Protein AF-A0A350UDE1-F1 (afdb_monomer_lite)

Radius of gyration: 20.58 Å; chains: 1; bounding box: 46×35×61 Å

Foldseek 3Di:
DDPLLVVLLVLLLVVLVVLLVCLLPVLLVVLLVLLCVQQPPDPVSNVLSCVLSVVLSVLLSVLSVVLSVLLVVLLVVCQVVVDDDPVNVVSVVVNVVVLVVSLVVSLVVSVVVCVVSPCVVPLPPRGPDNPVNVCSVCSSSVSSSVSSVVSNVCSCQLRHHPSDDRDDPVSVVSVVVSVVVVVVD

Sequence (185 aa):
MDANVRRRVSARVIATMILAAALALIPPILYYDMIYAEFFLEDAAKSVANQFLGAMRWIHAGGILAVWLLNLIFFTVNQRKGDSGSKLKSRTLLQNVLNILFIILCVASMIGFRFVLSAETWIGTMIPRADTSRVIVWAPYYIVALCGWFLWRFCRNAAPATNSPVTWPIARWIDKNMTRAERKR

pLDDT: mean 75.62, std 15.29, range [40.41, 95.81]

Structure (mmCIF, N/CA/C/O backbone):
data_AF-A0A350UDE1-F1
#
_entry.id   AF-A0A350UDE1-F1
#
loop_
_atom_site.group_PDB
_atom_site.id
_atom_site.type_symbol
_atom_site.label_atom_id
_atom_site.label_alt_id
_atom_site.label_comp_id
_atom_site.label_asym_id
_atom_site.label_entity_id
_atom_site.label_seq_id
_atom_site.pdbx_PDB_ins_code
_atom_site.Cartn_x
_atom_site.Cartn_y
_atom_site.Cartn_z
_atom_site.occupancy
_atom_site.B_iso_or_equiv
_atom_site.auth_seq_id
_atom_site.auth_comp_id
_atom_site.auth_asym_id
_atom_site.auth_atom_id
_atom_site.pdbx_PDB_model_num
ATOM 1 N N . MET A 1 1 ? -7.451 -7.210 28.948 1.00 56.91 1 MET A N 1
ATOM 2 C CA . MET A 1 1 ? -7.936 -7.229 27.549 1.00 56.91 1 MET A CA 1
ATOM 3 C C . MET A 1 1 ? -8.450 -8.626 27.277 1.00 56.91 1 MET A C 1
ATOM 5 O O . MET A 1 1 ? -7.704 -9.567 27.514 1.00 56.91 1 MET A O 1
ATOM 9 N N . ASP A 1 2 ? -9.708 -8.745 26.871 1.00 74.81 2 ASP A N 1
ATOM 10 C CA . ASP A 1 2 ? -10.401 -10.027 26.742 1.00 74.81 2 ASP A CA 1
ATOM 11 C C . ASP A 1 2 ? -9.722 -10.950 25.709 1.00 74.81 2 ASP A C 1
ATOM 13 O O . ASP A 1 2 ? -9.195 -10.474 24.693 1.00 74.81 2 ASP A O 1
ATOM 17 N N . ALA A 1 3 ? -9.707 -12.263 25.947 1.00 73.44 3 ALA A N 1
ATOM 18 C CA . ALA A 1 3 ? -8.989 -13.223 25.098 1.00 73.44 3 ALA A CA 1
ATOM 19 C C . ALA A 1 3 ? -9.501 -13.197 23.642 1.00 73.44 3 ALA A C 1
ATOM 21 O O . ALA A 1 3 ? -8.722 -13.287 22.687 1.00 73.44 3 ALA A O 1
ATOM 22 N N . ASN A 1 4 ? -10.803 -12.960 23.464 1.00 70.19 4 ASN A N 1
ATOM 23 C CA . ASN A 1 4 ? -11.444 -12.836 22.155 1.00 70.19 4 ASN A CA 1
ATOM 24 C C . ASN A 1 4 ? -11.071 -11.540 21.427 1.00 70.19 4 ASN A C 1
ATOM 26 O O . ASN A 1 4 ? -10.860 -11.547 20.211 1.00 70.19 4 ASN A O 1
ATOM 30 N N . VAL A 1 5 ? -10.909 -10.436 22.161 1.00 71.88 5 VAL A N 1
ATOM 31 C CA . VAL A 1 5 ? -10.438 -9.159 21.603 1.00 71.88 5 VAL A CA 1
ATOM 32 C C . VAL A 1 5 ? -9.024 -9.326 21.053 1.00 71.88 5 VAL A C 1
ATOM 34 O O . VAL A 1 5 ? -8.752 -8.919 19.923 1.00 71.88 5 VAL A O 1
ATOM 37 N N . ARG A 1 6 ? -8.139 -10.002 21.800 1.00 75.69 6 ARG A N 1
ATOM 38 C CA . ARG A 1 6 ? -6.774 -10.300 21.341 1.00 75.69 6 ARG A CA 1
ATOM 39 C C . ARG A 1 6 ? -6.780 -11.163 20.074 1.00 75.69 6 ARG A C 1
ATOM 41 O O . ARG A 1 6 ? -6.086 -10.825 19.121 1.00 75.69 6 ARG A O 1
ATOM 48 N N . ARG A 1 7 ? -7.614 -12.207 20.014 1.00 75.81 7 ARG A N 1
ATOM 49 C CA . ARG A 1 7 ? -7.727 -13.092 18.840 1.00 75.81 7 ARG A CA 1
ATOM 50 C C . ARG A 1 7 ? -8.234 -12.360 17.590 1.00 75.81 7 ARG A C 1
ATOM 52 O O . ARG A 1 7 ? -7.659 -12.528 16.515 1.00 75.81 7 ARG A O 1
ATOM 59 N N . ARG A 1 8 ? -9.251 -11.500 17.732 1.00 74.50 8 ARG A N 1
ATOM 60 C CA . ARG A 1 8 ? -9.767 -10.656 16.635 1.00 74.50 8 ARG A CA 1
ATOM 61 C C . ARG A 1 8 ? -8.714 -9.684 16.119 1.00 74.50 8 ARG A C 1
ATOM 63 O O . ARG A 1 8 ? -8.548 -9.546 14.910 1.00 74.50 8 ARG A O 1
ATOM 70 N N . VAL A 1 9 ? -7.988 -9.033 17.026 1.00 78.44 9 VAL A N 1
ATOM 71 C CA . VAL A 1 9 ? -6.893 -8.117 16.685 1.00 78.44 9 VAL A CA 1
ATOM 72 C C . VAL A 1 9 ? -5.796 -8.843 15.904 1.00 78.44 9 VAL A C 1
ATOM 74 O O . VAL A 1 9 ? -5.429 -8.389 14.822 1.00 78.44 9 VAL A O 1
ATOM 77 N N . SER A 1 10 ? -5.332 -9.996 16.392 1.00 81.50 10 SER A N 1
ATOM 78 C CA . SER A 1 10 ? -4.303 -10.792 15.716 1.00 81.50 10 SER A CA 1
ATOM 79 C C . SER A 1 10 ? -4.738 -11.239 14.320 1.00 81.50 10 SER A C 1
ATOM 81 O O . SER A 1 10 ? -3.984 -11.065 13.370 1.00 81.50 10 SER A O 1
ATOM 83 N N . ALA A 1 11 ? -5.966 -11.742 14.161 1.00 80.75 11 ALA A N 1
ATOM 84 C CA . ALA A 1 11 ? -6.473 -12.171 12.857 1.00 80.75 11 ALA A CA 1
ATOM 85 C C . ALA A 1 11 ? -6.518 -11.023 11.833 1.00 80.75 11 ALA A C 1
ATOM 87 O O . ALA A 1 11 ? -6.162 -11.213 10.673 1.00 80.75 11 ALA A O 1
ATOM 88 N N . ARG A 1 12 ? -6.913 -9.816 12.262 1.00 80.12 12 ARG A N 1
ATOM 89 C CA . ARG A 1 12 ? -6.928 -8.627 11.397 1.00 80.12 12 ARG A CA 1
ATOM 90 C C . ARG A 1 12 ? -5.521 -8.210 10.972 1.00 80.12 12 ARG A C 1
ATOM 92 O O . ARG A 1 12 ? -5.321 -7.919 9.799 1.00 80.12 12 ARG A O 1
ATOM 99 N N . VAL A 1 13 ? -4.558 -8.212 11.897 1.00 84.88 13 VAL A N 1
ATOM 100 C CA . VAL A 1 13 ? -3.149 -7.894 11.594 1.00 84.88 13 VAL A CA 1
ATOM 101 C C . VAL A 1 13 ? -2.543 -8.928 10.643 1.00 84.88 13 VAL A C 1
ATOM 103 O O . VAL A 1 13 ? -1.869 -8.557 9.688 1.00 84.88 13 VAL A O 1
ATOM 106 N N . ILE A 1 14 ? -2.829 -10.216 10.849 1.00 87.50 14 ILE A N 1
ATOM 107 C CA . ILE A 1 14 ? -2.378 -11.285 9.949 1.00 87.50 14 ILE A CA 1
ATOM 108 C C . ILE A 1 14 ? -2.979 -11.098 8.551 1.00 87.50 14 ILE A C 1
ATOM 110 O O . ILE A 1 14 ? -2.258 -11.1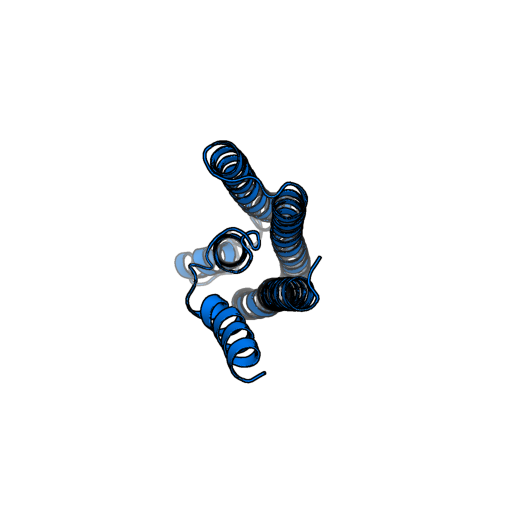83 7.562 1.00 87.50 14 ILE A O 1
ATOM 114 N N . ALA A 1 15 ? -4.271 -10.781 8.445 1.00 86.88 15 ALA A N 1
ATOM 115 C CA . ALA A 1 15 ? -4.915 -10.562 7.152 1.00 86.88 15 ALA A CA 1
ATOM 116 C C . ALA A 1 15 ? -4.326 -9.361 6.392 1.00 86.88 15 ALA A C 1
ATOM 118 O O . ALA A 1 15 ? -4.091 -9.457 5.188 1.00 86.88 15 ALA A O 1
ATOM 119 N N . THR A 1 16 ? -4.053 -8.240 7.073 1.00 89.44 16 THR A N 1
ATOM 120 C CA . THR A 1 16 ? -3.414 -7.082 6.425 1.00 89.44 16 THR A CA 1
ATOM 121 C C . THR A 1 16 ? -1.968 -7.373 6.033 1.00 89.44 16 THR A C 1
ATOM 123 O O . THR A 1 16 ? -1.534 -6.900 4.989 1.00 89.44 16 THR A O 1
ATOM 126 N N . MET A 1 17 ? -1.244 -8.174 6.821 1.00 91.56 17 MET A N 1
ATOM 127 C CA . MET A 1 17 ? 0.114 -8.622 6.505 1.00 91.56 17 MET A CA 1
ATOM 128 C C . MET A 1 17 ? 0.146 -9.528 5.267 1.00 91.56 17 MET A C 1
ATOM 130 O O . MET A 1 17 ? 0.951 -9.297 4.371 1.00 91.56 17 MET A O 1
ATOM 134 N N . ILE A 1 18 ? -0.752 -10.517 5.182 1.00 92.44 18 ILE A N 1
ATOM 135 C CA . ILE A 1 18 ? -0.862 -11.410 4.015 1.00 92.44 18 ILE A CA 1
ATOM 136 C C . ILE A 1 18 ? -1.187 -10.600 2.759 1.00 92.44 18 ILE A C 1
ATOM 138 O O . ILE A 1 18 ? -0.554 -10.790 1.723 1.00 92.44 18 ILE A O 1
ATOM 142 N N . LEU A 1 19 ? -2.134 -9.661 2.852 1.00 92.19 19 LEU A N 1
ATOM 143 C CA . LEU A 1 19 ? -2.468 -8.796 1.725 1.00 92.19 19 LEU A CA 1
ATOM 144 C C . LEU A 1 19 ? -1.286 -7.906 1.318 1.00 92.19 19 LEU A C 1
ATOM 146 O O . LEU A 1 19 ? -1.015 -7.773 0.129 1.00 92.19 19 LEU A O 1
ATOM 150 N N . ALA A 1 20 ? -0.573 -7.314 2.280 1.00 93.50 20 ALA A N 1
ATOM 151 C CA . ALA A 1 20 ? 0.611 -6.509 1.995 1.00 93.50 20 ALA A CA 1
ATOM 152 C C . ALA A 1 20 ? 1.696 -7.335 1.290 1.00 93.50 20 ALA A C 1
ATOM 154 O O . ALA A 1 20 ? 2.244 -6.879 0.293 1.00 93.50 20 ALA A O 1
ATOM 155 N N . ALA A 1 21 ? 1.954 -8.565 1.743 1.00 94.12 21 ALA A N 1
ATOM 156 C CA . ALA A 1 21 ? 2.902 -9.468 1.094 1.00 94.12 21 ALA A CA 1
ATOM 157 C C . ALA A 1 21 ? 2.471 -9.820 -0.341 1.00 94.12 21 ALA A C 1
ATOM 159 O O . ALA A 1 21 ? 3.281 -9.739 -1.262 1.00 94.12 21 ALA A O 1
ATOM 160 N N . ALA A 1 22 ? 1.191 -10.140 -0.554 1.00 93.62 22 ALA A N 1
ATOM 161 C CA . ALA A 1 22 ? 0.660 -10.435 -1.883 1.00 93.62 22 ALA A CA 1
ATOM 162 C C . ALA A 1 22 ? 0.821 -9.241 -2.839 1.00 93.62 22 ALA A C 1
ATOM 164 O O . ALA A 1 22 ? 1.302 -9.404 -3.958 1.00 93.62 22 ALA A O 1
ATOM 165 N N . LEU A 1 23 ? 0.478 -8.033 -2.382 1.00 94.19 23 LEU A N 1
ATOM 166 C CA . LEU A 1 23 ? 0.598 -6.806 -3.171 1.00 94.19 23 LEU A CA 1
ATOM 167 C C . LEU A 1 23 ? 2.049 -6.360 -3.375 1.00 94.19 23 LEU A C 1
ATOM 169 O O . LEU A 1 23 ? 2.329 -5.707 -4.367 1.00 94.19 23 LEU A O 1
ATOM 173 N N . ALA A 1 24 ? 2.969 -6.711 -2.478 1.00 92.81 24 ALA A N 1
ATOM 174 C CA . ALA A 1 24 ? 4.387 -6.395 -2.630 1.00 92.81 24 ALA A CA 1
ATOM 175 C C . ALA A 1 24 ? 5.112 -7.334 -3.606 1.00 92.81 24 ALA A C 1
ATOM 177 O O . ALA A 1 24 ? 6.116 -6.932 -4.186 1.00 92.81 24 ALA A O 1
ATOM 178 N N . LEU A 1 25 ? 4.643 -8.580 -3.760 1.00 90.19 25 LEU A N 1
ATOM 179 C CA . LEU A 1 25 ? 5.371 -9.632 -4.482 1.00 90.19 25 LEU A CA 1
ATOM 180 C C . LEU A 1 25 ? 4.753 -10.004 -5.834 1.00 90.19 25 LEU A C 1
ATOM 182 O O . LEU A 1 25 ? 5.497 -10.234 -6.781 1.00 90.19 25 LEU A O 1
ATOM 186 N N . ILE A 1 26 ? 3.421 -10.060 -5.947 1.00 87.44 26 ILE A N 1
ATOM 187 C CA . ILE A 1 26 ? 2.746 -10.534 -7.169 1.00 87.44 26 ILE A CA 1
ATOM 188 C C . ILE A 1 26 ? 2.759 -9.472 -8.282 1.00 87.44 26 ILE A C 1
ATOM 190 O O . ILE A 1 26 ? 3.195 -9.787 -9.389 1.00 87.44 26 ILE A O 1
ATOM 194 N N . PRO A 1 27 ? 2.333 -8.215 -8.045 1.00 85.56 27 PRO A N 1
ATOM 195 C CA . PRO A 1 27 ? 2.266 -7.213 -9.108 1.00 85.56 27 PRO A CA 1
ATOM 196 C C . PRO A 1 27 ? 3.613 -6.917 -9.787 1.00 85.56 27 PRO A C 1
ATOM 198 O O . PRO A 1 27 ? 3.612 -6.735 -11.005 1.00 85.56 27 PRO A O 1
ATOM 201 N N . PRO A 1 28 ? 4.761 -6.932 -9.073 1.00 83.56 28 PRO A N 1
ATOM 202 C CA . PRO A 1 28 ? 6.065 -6.830 -9.714 1.00 83.56 28 PRO A CA 1
ATOM 203 C C . PRO A 1 28 ? 6.423 -7.905 -10.719 1.00 83.56 28 PRO A C 1
ATOM 205 O O . PRO A 1 28 ? 7.161 -7.607 -11.650 1.00 83.56 28 PRO A O 1
ATOM 208 N N . ILE A 1 29 ? 5.896 -9.118 -10.570 1.00 82.50 29 ILE A N 1
ATOM 209 C CA . ILE A 1 29 ? 6.101 -10.185 -11.555 1.00 82.50 29 ILE A CA 1
ATOM 210 C C . ILE A 1 29 ? 5.350 -9.834 -12.846 1.00 82.50 29 ILE A C 1
ATOM 212 O O . ILE A 1 29 ? 5.907 -9.926 -13.932 1.00 82.50 29 ILE A O 1
ATOM 216 N N . LEU A 1 30 ? 4.122 -9.320 -12.722 1.00 76.69 30 LEU A N 1
ATOM 217 C CA . LEU A 1 30 ? 3.269 -9.005 -13.871 1.00 76.69 30 LEU A CA 1
ATOM 218 C C . LEU A 1 30 ? 3.869 -7.921 -14.774 1.00 76.69 30 LEU A C 1
ATOM 220 O O . LEU A 1 30 ? 3.877 -8.079 -15.990 1.00 76.69 30 LEU A O 1
ATOM 224 N N . TYR A 1 31 ? 4.388 -6.826 -14.206 1.00 76.44 31 TYR A N 1
ATOM 225 C CA . TYR A 1 31 ? 5.006 -5.782 -15.032 1.00 76.44 31 TYR A CA 1
ATOM 226 C C . TYR A 1 31 ? 6.446 -6.106 -15.446 1.00 76.44 31 TYR A C 1
ATOM 228 O O . TYR A 1 31 ? 6.934 -5.510 -16.404 1.00 76.44 31 TYR A O 1
ATOM 236 N N . TYR A 1 32 ? 7.128 -7.028 -14.753 1.00 77.06 32 TYR A N 1
ATOM 237 C CA . TYR A 1 32 ? 8.446 -7.514 -15.166 1.00 77.06 32 TYR A CA 1
ATOM 238 C C . TYR A 1 32 ? 8.359 -8.171 -16.543 1.00 77.06 32 TYR A C 1
ATOM 240 O O . TYR A 1 32 ? 9.069 -7.754 -17.455 1.00 77.06 32 TYR A O 1
ATOM 248 N N . ASP A 1 33 ? 7.428 -9.112 -16.712 1.00 73.75 33 ASP A N 1
ATOM 249 C CA . ASP A 1 33 ? 7.250 -9.842 -17.970 1.00 73.75 33 ASP A CA 1
ATOM 250 C C . ASP A 1 33 ? 6.853 -8.906 -19.122 1.00 73.75 33 ASP A C 1
ATOM 252 O O . ASP A 1 33 ? 7.402 -8.996 -20.220 1.00 73.75 33 ASP A O 1
ATOM 256 N N . MET A 1 34 ? 5.950 -7.951 -18.857 1.00 72.12 34 MET A N 1
ATOM 257 C CA . MET A 1 34 ? 5.497 -6.972 -19.855 1.00 72.12 34 MET A CA 1
ATOM 258 C C . MET A 1 34 ? 6.629 -6.066 -20.348 1.00 72.12 34 MET A C 1
ATOM 260 O O . MET A 1 34 ? 6.724 -5.793 -21.538 1.00 72.12 34 MET A O 1
ATOM 264 N N . ILE A 1 35 ? 7.483 -5.588 -19.441 1.00 72.00 35 ILE A N 1
ATOM 265 C CA . ILE A 1 35 ? 8.592 -4.693 -19.787 1.00 72.00 35 ILE A CA 1
ATOM 266 C C . ILE A 1 35 ? 9.724 -5.485 -20.442 1.00 72.00 35 ILE A C 1
ATOM 268 O O . ILE A 1 35 ? 10.271 -5.041 -21.444 1.00 72.00 35 ILE A O 1
ATOM 272 N N . TYR A 1 36 ? 10.067 -6.665 -19.921 1.00 70.81 36 TYR A N 1
ATOM 273 C CA . TYR A 1 36 ? 11.140 -7.492 -20.473 1.00 70.81 36 TYR A CA 1
ATOM 274 C C . TYR A 1 36 ? 10.867 -7.905 -21.930 1.00 70.81 36 TYR A C 1
ATOM 276 O O . TYR A 1 36 ? 11.790 -7.919 -22.745 1.00 70.81 36 TYR A O 1
ATOM 284 N N . ALA A 1 37 ? 9.601 -8.164 -22.279 1.00 68.25 37 ALA A N 1
ATOM 285 C CA . ALA A 1 37 ? 9.184 -8.469 -23.648 1.00 68.25 37 ALA A CA 1
ATOM 286 C C . ALA A 1 37 ? 9.431 -7.318 -24.647 1.00 68.25 37 ALA A C 1
ATOM 288 O O . ALA A 1 37 ? 9.672 -7.578 -25.823 1.00 68.25 37 ALA A O 1
ATOM 289 N N . GLU A 1 38 ? 9.420 -6.060 -24.197 1.00 66.38 38 GLU A N 1
ATOM 290 C CA . GLU A 1 38 ? 9.619 -4.885 -25.060 1.00 66.38 38 GLU A CA 1
ATOM 291 C C . GLU A 1 38 ? 11.107 -4.592 -25.353 1.00 66.38 38 GLU A C 1
ATOM 293 O O . GLU A 1 38 ? 11.420 -3.971 -26.364 1.00 66.38 38 GLU A O 1
ATOM 298 N N . PHE A 1 39 ? 12.046 -5.067 -24.522 1.00 62.47 39 PHE A N 1
ATOM 299 C CA . PHE A 1 39 ? 13.497 -4.825 -24.670 1.00 62.47 39 PHE A CA 1
ATOM 300 C C . PHE A 1 39 ? 14.254 -5.989 -25.348 1.00 62.47 39 PHE A C 1
ATOM 302 O O . PHE A 1 39 ? 15.458 -6.162 -25.158 1.00 62.47 39 PHE A O 1
ATOM 309 N N . PHE A 1 40 ? 13.563 -6.825 -26.131 1.00 57.47 40 PHE A N 1
ATOM 310 C CA . PHE A 1 40 ? 14.048 -8.153 -26.538 1.00 57.47 40 PHE A CA 1
ATOM 311 C C . PHE A 1 40 ? 15.227 -8.170 -27.540 1.00 57.47 40 PHE A C 1
ATOM 313 O O . PHE A 1 40 ? 15.846 -9.222 -27.714 1.00 57.47 40 PHE A O 1
ATOM 320 N N . LEU A 1 41 ? 15.562 -7.041 -28.179 1.00 58.41 41 LEU A N 1
ATOM 321 C CA . LEU A 1 41 ? 16.425 -7.013 -29.370 1.00 58.41 41 LEU A CA 1
ATOM 322 C C . LEU A 1 41 ? 17.946 -6.955 -29.100 1.00 58.41 41 LEU A C 1
ATOM 324 O O . LEU A 1 41 ? 18.694 -7.416 -29.955 1.00 58.41 41 LEU A O 1
ATOM 328 N N . GLU A 1 42 ? 18.424 -6.489 -27.933 1.00 64.50 42 GLU A N 1
ATOM 329 C CA . GLU A 1 42 ? 19.873 -6.377 -27.647 1.00 64.50 42 GLU A CA 1
ATOM 330 C C . GLU A 1 42 ? 20.264 -6.743 -26.198 1.00 64.50 42 GLU A C 1
ATOM 332 O O . GLU A 1 42 ? 19.580 -6.387 -25.235 1.00 64.50 42 GLU A O 1
ATOM 337 N N . ASP A 1 43 ? 21.406 -7.419 -26.013 1.00 66.88 43 ASP A N 1
ATOM 338 C CA . ASP A 1 43 ? 21.899 -7.872 -24.695 1.00 66.88 43 ASP A CA 1
ATOM 339 C C . ASP A 1 43 ? 22.224 -6.713 -23.736 1.00 66.88 43 ASP A C 1
ATOM 341 O O . ASP A 1 43 ? 21.985 -6.804 -22.526 1.00 66.88 43 ASP A O 1
ATOM 345 N N . ALA A 1 44 ? 22.699 -5.586 -24.275 1.00 66.00 44 ALA A N 1
ATOM 346 C CA . ALA A 1 44 ? 22.923 -4.364 -23.505 1.00 66.00 44 ALA A CA 1
ATOM 347 C C . ALA A 1 44 ? 21.601 -3.785 -22.967 1.00 66.00 44 ALA A C 1
ATOM 349 O O . ALA A 1 44 ? 21.510 -3.436 -21.786 1.00 66.00 44 ALA A O 1
ATOM 350 N N . ALA A 1 45 ? 20.549 -3.772 -23.794 1.00 66.31 45 ALA A N 1
ATOM 351 C CA . ALA A 1 45 ? 19.217 -3.320 -23.401 1.00 66.31 45 ALA A CA 1
ATOM 352 C C . ALA A 1 45 ? 18.601 -4.233 -22.325 1.00 66.31 45 ALA A C 1
ATOM 354 O O . ALA A 1 45 ? 18.018 -3.739 -21.358 1.00 66.31 45 ALA A O 1
ATOM 355 N N . LYS A 1 46 ? 18.809 -5.555 -22.414 1.00 70.62 46 LYS A N 1
ATOM 356 C CA . LYS A 1 46 ? 18.357 -6.522 -21.396 1.00 70.62 46 LYS A CA 1
ATOM 357 C C . LYS A 1 46 ? 19.024 -6.317 -20.036 1.00 70.62 46 LYS A C 1
ATOM 359 O O . LYS A 1 46 ? 18.351 -6.414 -19.009 1.00 70.62 46 LYS A O 1
ATOM 364 N N . SER A 1 47 ? 20.326 -6.027 -20.000 1.00 73.94 47 SER A N 1
ATOM 365 C CA . SER A 1 47 ? 21.045 -5.759 -18.743 1.00 73.94 47 SER A CA 1
ATOM 366 C C . SER A 1 47 ? 20.492 -4.523 -18.026 1.00 73.94 47 SER A C 1
ATOM 368 O O . SER A 1 47 ? 20.203 -4.566 -16.827 1.00 73.94 47 SER A O 1
ATOM 370 N N . VAL A 1 48 ? 20.258 -3.440 -18.769 1.00 71.88 48 VAL A N 1
ATOM 371 C CA . VAL A 1 48 ? 19.689 -2.198 -18.225 1.00 71.88 48 VAL A CA 1
ATOM 372 C C . VAL A 1 48 ? 18.229 -2.391 -17.813 1.00 71.88 48 VAL A C 1
ATOM 374 O O . VAL A 1 48 ? 17.846 -1.977 -16.717 1.00 71.88 48 VAL A O 1
ATOM 377 N N . ALA A 1 49 ? 17.425 -3.081 -18.628 1.00 72.50 49 ALA A N 1
ATOM 378 C CA . ALA A 1 49 ? 16.045 -3.421 -18.290 1.00 72.50 49 ALA A CA 1
ATOM 379 C C . ALA A 1 49 ? 15.970 -4.240 -16.992 1.00 72.50 49 ALA A C 1
ATOM 381 O O . ALA A 1 49 ? 15.138 -3.954 -16.134 1.00 72.50 49 ALA A O 1
ATOM 382 N N . ASN A 1 50 ? 16.885 -5.192 -16.785 1.00 78.12 50 ASN A N 1
ATOM 383 C CA . ASN A 1 50 ? 16.974 -5.963 -15.544 1.00 78.12 50 ASN A CA 1
ATOM 384 C C . ASN A 1 50 ? 17.333 -5.105 -14.323 1.00 78.12 50 ASN A C 1
ATOM 386 O O . ASN A 1 50 ? 16.746 -5.293 -13.257 1.00 78.12 50 ASN A O 1
ATOM 390 N N . GLN A 1 51 ? 18.257 -4.150 -14.458 1.00 77.75 51 GLN A N 1
ATOM 391 C CA . GLN A 1 51 ? 18.596 -3.220 -13.374 1.00 77.75 51 GLN A CA 1
ATOM 392 C C . GLN A 1 51 ? 17.417 -2.302 -13.031 1.00 77.75 51 GLN A C 1
ATOM 394 O O . GLN A 1 51 ? 17.072 -2.145 -11.856 1.00 77.75 51 GLN A O 1
ATOM 399 N N . PHE A 1 52 ? 16.753 -1.757 -14.054 1.00 76.62 52 PHE A N 1
ATOM 400 C CA . PHE A 1 52 ? 15.545 -0.951 -13.900 1.00 76.62 52 PHE A CA 1
ATOM 401 C C . PHE A 1 52 ? 14.441 -1.743 -13.194 1.00 76.62 52 PHE A C 1
ATOM 403 O O . PHE A 1 52 ? 13.937 -1.319 -12.156 1.00 76.62 52 PHE A O 1
ATOM 410 N N . LEU A 1 53 ? 14.109 -2.929 -13.701 1.00 79.25 53 LEU A N 1
ATOM 411 C CA . LEU A 1 53 ? 13.069 -3.790 -13.149 1.00 79.25 53 LEU A CA 1
ATOM 412 C C . LEU A 1 53 ? 13.383 -4.265 -11.728 1.00 79.25 53 LEU A C 1
ATOM 414 O O . LEU A 1 53 ? 12.497 -4.267 -10.868 1.00 79.25 53 LEU A O 1
ATOM 418 N N . GLY A 1 54 ? 14.641 -4.616 -11.459 1.00 83.06 54 GLY A N 1
ATOM 419 C CA . GLY A 1 54 ? 15.107 -4.996 -10.130 1.00 83.06 54 GLY A CA 1
ATOM 420 C C . GLY A 1 54 ? 14.892 -3.878 -9.113 1.00 83.06 54 GLY A C 1
ATOM 421 O O . GLY A 1 54 ? 14.322 -4.112 -8.046 1.00 83.06 54 GLY A O 1
ATOM 422 N N . ALA A 1 55 ? 15.271 -2.649 -9.459 1.00 82.75 55 ALA A N 1
ATOM 423 C CA . ALA A 1 55 ? 15.059 -1.495 -8.597 1.00 82.75 55 ALA A CA 1
ATOM 424 C C . ALA A 1 55 ? 13.576 -1.135 -8.442 1.00 82.75 55 ALA A C 1
ATOM 426 O O . ALA A 1 55 ? 13.121 -0.917 -7.320 1.00 82.75 55 ALA A O 1
ATOM 427 N N . MET A 1 56 ? 12.795 -1.146 -9.531 1.00 85.00 56 MET A N 1
ATOM 428 C CA . MET A 1 56 ? 11.348 -0.902 -9.477 1.00 85.00 56 MET A CA 1
ATOM 429 C C . MET A 1 56 ? 10.653 -1.892 -8.542 1.00 85.00 56 MET A C 1
ATOM 431 O O . MET A 1 56 ? 9.806 -1.491 -7.747 1.00 85.00 56 MET A O 1
ATOM 435 N N . ARG A 1 57 ? 11.034 -3.175 -8.576 1.00 88.88 57 ARG A N 1
ATOM 436 C CA . ARG A 1 57 ? 10.519 -4.198 -7.654 1.00 88.88 57 ARG A CA 1
ATOM 437 C C . ARG A 1 57 ? 10.827 -3.872 -6.192 1.00 88.88 57 ARG A C 1
ATOM 439 O O . ARG A 1 57 ? 9.938 -3.984 -5.353 1.00 88.88 57 ARG A O 1
ATOM 446 N N . TRP A 1 58 ? 12.054 -3.458 -5.877 1.00 89.69 58 TRP A N 1
ATOM 447 C CA . TRP A 1 58 ? 12.429 -3.108 -4.502 1.00 89.69 58 TRP A CA 1
ATOM 448 C C . TRP A 1 58 ? 11.732 -1.843 -4.004 1.00 89.69 58 TRP A C 1
ATOM 450 O O . TRP A 1 58 ? 11.248 -1.827 -2.872 1.00 89.69 58 TRP A O 1
ATOM 460 N N . ILE A 1 59 ? 11.615 -0.815 -4.850 1.00 90.62 59 ILE A N 1
ATOM 461 C CA . ILE A 1 59 ? 10.884 0.413 -4.514 1.00 90.62 59 ILE A CA 1
ATOM 462 C C . ILE A 1 59 ? 9.396 0.101 -4.310 1.00 90.62 59 ILE A C 1
ATOM 464 O O . ILE A 1 59 ? 8.809 0.560 -3.331 1.00 90.62 59 ILE A O 1
ATOM 468 N N . HIS A 1 60 ? 8.797 -0.732 -5.168 1.00 92.88 60 HIS A N 1
ATOM 469 C CA . HIS A 1 60 ? 7.420 -1.197 -5.003 1.00 92.88 60 HIS A CA 1
ATOM 470 C C . HIS A 1 60 ? 7.240 -1.903 -3.654 1.00 92.88 60 HIS A C 1
ATOM 472 O O . HIS A 1 60 ? 6.385 -1.511 -2.860 1.00 92.88 60 HIS A O 1
ATOM 478 N N . ALA A 1 61 ? 8.051 -2.926 -3.373 1.00 93.31 61 ALA A N 1
ATOM 479 C CA . ALA A 1 61 ? 7.950 -3.702 -2.142 1.00 93.31 61 ALA A CA 1
ATOM 480 C C . ALA A 1 61 ? 8.138 -2.824 -0.893 1.00 93.31 61 ALA A C 1
ATOM 482 O O . ALA A 1 61 ? 7.341 -2.904 0.045 1.00 93.31 61 ALA A O 1
ATOM 483 N N . GLY A 1 62 ? 9.138 -1.936 -0.904 1.00 92.81 62 GLY A N 1
ATOM 484 C CA . GLY A 1 62 ? 9.374 -0.966 0.166 1.00 92.81 62 GLY A CA 1
ATOM 485 C C . GLY A 1 62 ? 8.203 -0.001 0.355 1.00 92.81 62 GLY A C 1
ATOM 486 O O . GLY A 1 62 ? 7.809 0.282 1.487 1.00 92.81 62 GLY A O 1
ATOM 487 N N . GLY A 1 63 ? 7.585 0.443 -0.739 1.00 93.06 63 GLY A N 1
ATOM 488 C CA . GLY A 1 63 ? 6.419 1.316 -0.706 1.00 93.06 63 GLY A CA 1
ATOM 489 C C . GLY A 1 63 ? 5.181 0.664 -0.097 1.00 93.06 63 GLY A C 1
ATOM 490 O O . GLY A 1 63 ? 4.542 1.234 0.790 1.00 93.06 63 GLY A O 1
ATOM 491 N N . ILE A 1 64 ? 4.875 -0.569 -0.507 1.00 95.81 64 ILE A N 1
ATOM 492 C CA . ILE A 1 64 ? 3.773 -1.353 0.068 1.00 95.81 64 ILE A CA 1
ATOM 493 C C . ILE A 1 64 ? 4.017 -1.634 1.554 1.00 95.81 64 ILE A C 1
ATOM 495 O O . ILE A 1 64 ? 3.101 -1.480 2.368 1.00 95.81 64 ILE A O 1
ATOM 499 N N . LEU A 1 65 ? 5.255 -1.970 1.931 1.00 95.06 65 LEU A N 1
ATOM 500 C CA . LEU A 1 65 ? 5.642 -2.158 3.326 1.00 95.06 65 LEU A CA 1
ATOM 501 C C . LEU A 1 65 ? 5.439 -0.875 4.147 1.00 95.06 65 LEU A C 1
ATOM 503 O O . LEU A 1 65 ? 4.867 -0.933 5.235 1.00 95.06 65 LEU A O 1
ATOM 507 N N . ALA A 1 66 ? 5.848 0.283 3.628 1.00 94.06 66 ALA A N 1
ATOM 508 C CA . ALA A 1 66 ? 5.688 1.567 4.306 1.00 94.06 66 ALA A CA 1
ATOM 509 C C . ALA A 1 66 ? 4.209 1.933 4.521 1.00 94.06 66 ALA A C 1
ATOM 511 O O . ALA A 1 66 ? 3.819 2.321 5.627 1.00 94.06 66 ALA A O 1
ATOM 512 N N . VAL A 1 67 ? 3.362 1.730 3.503 1.00 94.50 67 VAL A N 1
ATOM 513 C CA . VAL A 1 67 ? 1.904 1.892 3.618 1.00 94.50 67 VAL A CA 1
ATOM 514 C C . VAL A 1 67 ? 1.344 0.952 4.689 1.00 94.50 67 VAL A C 1
ATOM 516 O O . VAL A 1 67 ? 0.572 1.383 5.549 1.00 94.50 67 VAL A O 1
ATOM 519 N N . TRP A 1 68 ? 1.739 -0.323 4.696 1.00 94.50 68 TRP A N 1
ATOM 520 C CA . TRP A 1 68 ? 1.289 -1.282 5.708 1.00 94.50 68 TRP A CA 1
ATOM 521 C C . TRP A 1 68 ? 1.696 -0.868 7.129 1.00 94.50 68 TRP A C 1
ATOM 523 O O . TRP A 1 68 ? 0.836 -0.804 8.012 1.00 94.50 68 TRP A O 1
ATOM 533 N N . LEU A 1 69 ? 2.969 -0.520 7.343 1.00 94.19 69 LEU A N 1
ATOM 534 C CA . LEU A 1 69 ? 3.507 -0.102 8.641 1.00 94.19 69 LEU A CA 1
ATOM 535 C C . LEU A 1 69 ? 2.805 1.148 9.177 1.00 94.19 69 LEU A C 1
ATOM 537 O O . LEU A 1 69 ? 2.409 1.178 10.343 1.00 94.19 69 LEU A O 1
ATOM 541 N N . LEU A 1 70 ? 2.572 2.151 8.325 1.00 93.50 70 LEU A N 1
ATOM 542 C CA . LEU A 1 70 ? 1.813 3.343 8.696 1.00 93.50 70 LEU A CA 1
ATOM 543 C C . LEU A 1 70 ? 0.415 2.966 9.209 1.00 93.50 70 LEU A C 1
ATOM 545 O O . LEU A 1 70 ? -0.011 3.413 10.276 1.00 93.50 70 LEU A O 1
ATOM 549 N N . ASN A 1 71 ? -0.300 2.110 8.476 1.00 91.19 71 ASN A N 1
ATOM 550 C CA . ASN A 1 71 ? -1.624 1.653 8.890 1.00 91.19 71 ASN A CA 1
AT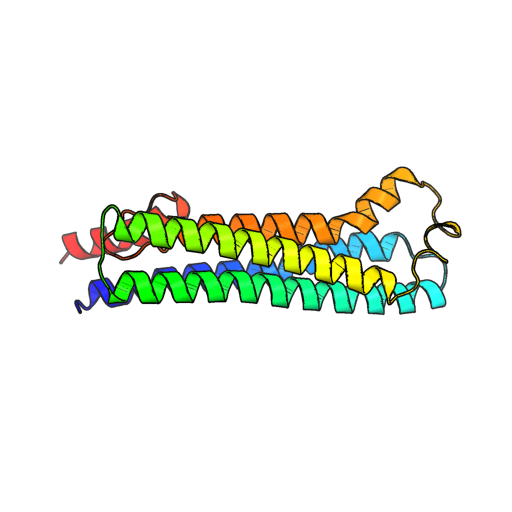OM 551 C C . ASN A 1 71 ? -1.580 0.830 10.189 1.00 91.19 71 ASN A C 1
ATOM 553 O O . ASN A 1 71 ? -2.475 0.974 11.023 1.00 91.19 71 ASN A O 1
ATOM 557 N N . LEU A 1 72 ? -0.539 0.021 10.398 1.00 89.62 72 LEU A N 1
ATOM 558 C CA . LEU A 1 72 ? -0.335 -0.749 11.625 1.00 89.62 72 LEU A CA 1
ATOM 559 C C . LEU A 1 72 ? -0.086 0.154 12.847 1.00 89.62 72 LEU A C 1
ATOM 561 O O . LEU A 1 72 ? -0.625 -0.108 13.928 1.00 89.62 72 LEU A O 1
ATOM 565 N N . ILE A 1 73 ? 0.667 1.247 12.680 1.00 90.56 73 ILE A N 1
ATOM 566 C CA . ILE A 1 73 ? 0.875 2.263 13.723 1.00 90.56 73 ILE A CA 1
ATOM 567 C C . ILE A 1 73 ? -0.464 2.894 14.109 1.00 90.56 73 ILE A C 1
ATOM 569 O O . ILE A 1 73 ? -0.824 2.901 15.288 1.00 90.56 73 ILE A O 1
ATOM 573 N N . PHE A 1 74 ? -1.243 3.370 13.130 1.00 87.81 74 PHE A N 1
ATOM 574 C CA . PHE A 1 74 ? -2.557 3.962 13.401 1.00 87.81 74 PHE A CA 1
ATOM 575 C C . PHE A 1 74 ? -3.518 2.968 14.046 1.00 87.81 74 PHE A C 1
ATOM 577 O O . PHE A 1 74 ? -4.229 3.328 14.984 1.00 87.81 74 PHE A O 1
ATOM 584 N N . PHE A 1 75 ? -3.511 1.712 13.601 1.00 84.88 75 PHE A N 1
ATOM 585 C CA . PHE A 1 75 ? -4.284 0.649 14.228 1.00 84.88 75 PHE A CA 1
ATOM 586 C C . PHE A 1 75 ? -3.909 0.476 15.703 1.00 84.88 75 PHE A C 1
ATOM 588 O O . PHE A 1 75 ? -4.788 0.499 16.563 1.00 84.88 75 PHE A O 1
ATOM 595 N N . THR A 1 76 ? -2.613 0.383 16.009 1.00 85.25 76 THR A N 1
ATOM 596 C CA . THR A 1 76 ? -2.103 0.209 17.376 1.00 85.25 76 THR A CA 1
ATOM 597 C C . THR A 1 76 ? -2.439 1.403 18.267 1.00 85.25 76 THR A C 1
ATOM 599 O O . THR A 1 76 ? -2.892 1.227 19.398 1.00 85.25 76 THR A O 1
ATOM 602 N N . VAL A 1 77 ? -2.268 2.628 17.764 1.00 85.62 77 VAL A N 1
ATOM 603 C CA . VAL A 1 77 ? -2.597 3.857 18.504 1.00 85.62 77 VAL A CA 1
ATOM 604 C C . VAL A 1 77 ? -4.099 3.955 18.763 1.00 85.62 77 VAL A C 1
ATOM 606 O O . VAL A 1 77 ? -4.509 4.262 19.881 1.00 85.62 77 VAL A O 1
ATOM 609 N N . ASN A 1 78 ? -4.929 3.671 17.757 1.00 81.25 78 ASN A N 1
ATOM 610 C CA . ASN A 1 78 ? -6.383 3.722 17.901 1.00 81.25 78 ASN A CA 1
ATOM 611 C C . ASN A 1 78 ? -6.896 2.628 18.845 1.00 81.25 78 ASN A C 1
ATOM 613 O O . ASN A 1 78 ? -7.791 2.897 19.640 1.00 81.25 78 ASN A O 1
ATOM 617 N N . GLN A 1 79 ? -6.291 1.438 18.812 1.00 78.25 79 GLN A N 1
ATOM 618 C CA . GLN A 1 79 ? -6.547 0.370 19.778 1.00 78.25 79 GLN A CA 1
ATOM 619 C C . GLN A 1 79 ? -6.211 0.789 21.208 1.00 78.25 79 GLN A C 1
ATOM 621 O O . GLN A 1 79 ? -7.050 0.681 22.095 1.00 78.25 79 GLN A O 1
ATOM 626 N N . ARG A 1 80 ? -4.997 1.305 21.431 1.00 80.81 80 ARG A N 1
ATOM 627 C CA . ARG A 1 80 ? -4.530 1.679 22.773 1.00 80.81 80 ARG A CA 1
ATOM 628 C C . ARG A 1 80 ? -5.343 2.807 23.389 1.00 80.81 80 ARG A C 1
ATOM 630 O O . ARG A 1 80 ? -5.618 2.761 24.580 1.00 80.81 80 ARG A O 1
ATOM 637 N N . LYS A 1 81 ? -5.689 3.832 22.604 1.00 78.94 81 LYS A N 1
ATOM 638 C CA . LYS A 1 81 ? -6.381 5.004 23.149 1.00 78.94 81 LYS A CA 1
ATOM 639 C C . LYS A 1 81 ? -7.897 4.823 23.265 1.00 78.94 81 LYS A C 1
ATOM 641 O O . LYS A 1 81 ? -8.525 5.557 24.015 1.00 78.94 81 LYS A O 1
ATOM 646 N N . GLY A 1 82 ? -8.496 3.894 22.515 1.00 70.19 82 GLY A N 1
ATOM 647 C CA . GLY A 1 82 ? -9.933 3.603 22.587 1.00 70.19 82 GLY A CA 1
ATOM 648 C C . GLY A 1 82 ? -10.868 4.761 22.204 1.00 70.19 82 GLY A C 1
ATOM 649 O O . GLY A 1 82 ? -12.073 4.650 22.413 1.00 70.19 82 GLY A O 1
ATOM 650 N N . ASP A 1 83 ? -10.337 5.858 21.653 1.00 67.06 83 ASP A N 1
ATOM 651 C CA . ASP A 1 83 ? -11.100 7.072 21.353 1.00 67.06 83 ASP A CA 1
ATOM 652 C C . ASP A 1 83 ? -12.178 6.864 20.282 1.00 67.06 83 ASP A C 1
ATOM 654 O O . ASP A 1 83 ? -12.000 6.124 19.312 1.00 67.06 83 ASP A O 1
ATOM 658 N N . SER A 1 84 ? -13.262 7.626 20.408 1.00 67.94 84 SER A N 1
ATOM 659 C CA . SER A 1 84 ? -14.376 7.688 19.461 1.00 67.94 84 SER A CA 1
ATOM 660 C C . SER A 1 84 ? -14.652 9.139 19.021 1.00 67.94 84 SER A C 1
ATOM 662 O O . SER A 1 84 ? -13.964 10.081 19.428 1.00 67.94 84 SER A O 1
ATOM 664 N N . GLY A 1 85 ? -15.619 9.336 18.119 1.00 72.19 85 GLY A N 1
ATOM 665 C CA . GLY A 1 85 ? -16.083 10.669 17.718 1.00 72.19 85 GLY A CA 1
ATOM 666 C C . GLY A 1 85 ? -15.021 11.540 17.030 1.00 72.19 85 GLY A C 1
ATOM 667 O O . GLY A 1 85 ? -14.307 11.096 16.125 1.00 72.19 85 GLY A O 1
ATOM 668 N N . SER A 1 86 ? -14.922 12.809 17.438 1.00 75.19 86 SER A N 1
ATOM 669 C CA . SER A 1 86 ? -14.070 13.828 16.798 1.00 75.19 86 SER A CA 1
ATOM 670 C C . SER A 1 86 ? -12.574 13.491 16.841 1.00 75.19 86 SER A C 1
ATOM 672 O O . SER A 1 86 ? -11.862 13.692 15.853 1.00 75.19 86 SER A O 1
ATOM 674 N N . LYS A 1 87 ? -12.093 12.901 17.944 1.00 77.38 87 LYS A N 1
ATOM 675 C CA . LYS A 1 87 ? -10.687 12.496 18.119 1.00 77.38 87 LYS A CA 1
ATOM 676 C C . LYS A 1 87 ? -10.278 11.373 17.166 1.00 77.38 87 LYS A C 1
ATOM 678 O O . LYS A 1 87 ? -9.171 11.403 16.621 1.00 77.38 87 LYS A O 1
ATOM 683 N N . LEU A 1 88 ? -11.164 10.400 16.946 1.00 76.06 88 LEU A N 1
ATOM 684 C CA . LEU A 1 88 ? -10.946 9.330 15.974 1.00 76.06 88 LEU A CA 1
ATOM 685 C C . LEU A 1 88 ? -11.012 9.870 14.538 1.00 76.06 88 LEU A C 1
ATOM 687 O O . LEU A 1 88 ? -10.188 9.493 13.703 1.00 76.06 88 LEU A O 1
ATOM 691 N N . LYS A 1 89 ? -11.938 10.800 14.261 1.00 78.25 89 LYS A N 1
ATOM 692 C CA . LYS A 1 89 ? -12.069 11.459 12.952 1.00 78.25 89 LYS A CA 1
ATOM 693 C C . LYS A 1 89 ? -10.795 12.217 12.565 1.00 78.25 89 LYS A C 1
ATOM 695 O O . LYS A 1 89 ? -10.308 12.029 11.454 1.00 78.25 89 LYS A O 1
ATOM 700 N N . SER A 1 90 ? -10.221 12.998 13.482 1.00 83.00 90 SER A N 1
ATOM 701 C CA . SER A 1 90 ? -8.972 13.742 13.247 1.00 83.00 90 SER A CA 1
ATOM 702 C C . SER A 1 90 ? -7.785 12.815 12.944 1.00 83.00 90 SER A C 1
ATOM 704 O O . SER A 1 90 ? -7.097 12.984 11.939 1.00 83.00 90 SER A O 1
ATOM 706 N N . ARG A 1 91 ? -7.596 11.743 13.727 1.00 84.25 91 ARG A N 1
ATOM 707 C CA . ARG A 1 91 ? -6.549 10.742 13.445 1.00 84.25 91 ARG A CA 1
ATOM 708 C C . ARG A 1 91 ? -6.755 10.013 12.130 1.00 84.25 91 ARG A C 1
ATOM 710 O O . ARG A 1 91 ? -5.794 9.755 11.419 1.00 84.25 91 ARG A O 1
ATOM 717 N N . THR A 1 92 ? -8.001 9.699 11.804 1.00 83.31 92 THR A N 1
ATOM 718 C CA . THR A 1 92 ? -8.342 9.072 10.528 1.00 83.31 92 THR A CA 1
ATOM 719 C C . THR A 1 92 ? -8.037 10.010 9.359 1.00 83.31 92 THR A C 1
ATOM 721 O O . THR A 1 92 ? -7.569 9.553 8.321 1.00 83.31 92 THR A O 1
ATOM 724 N N . LEU A 1 93 ? -8.263 11.318 9.517 1.00 86.06 93 LEU A N 1
ATOM 725 C CA . LEU A 1 93 ? -7.883 12.319 8.522 1.00 86.06 93 LEU A CA 1
ATOM 726 C C . LEU A 1 93 ? -6.360 12.371 8.348 1.00 86.06 93 LEU A C 1
ATOM 728 O O . LEU A 1 93 ? -5.884 12.283 7.220 1.00 86.06 93 LEU A O 1
ATOM 732 N N . LEU A 1 94 ? -5.603 12.417 9.448 1.00 89.31 94 LEU A N 1
ATOM 733 C CA . LEU A 1 94 ? -4.140 12.379 9.409 1.00 89.31 94 LEU A CA 1
ATOM 734 C C . LEU A 1 94 ? -3.620 11.095 8.744 1.00 89.31 94 LEU A C 1
ATOM 736 O O . LEU A 1 94 ? -2.754 11.161 7.878 1.00 89.31 94 LEU A O 1
ATOM 740 N N . GLN A 1 95 ? -4.191 9.935 9.085 1.00 89.94 95 GLN A N 1
ATOM 741 C CA . GLN A 1 95 ? -3.876 8.658 8.440 1.00 89.94 95 GLN A CA 1
ATOM 742 C C . GLN A 1 95 ? -4.100 8.729 6.926 1.00 89.94 95 GLN A C 1
ATOM 744 O O . GLN A 1 95 ? -3.296 8.188 6.175 1.00 89.94 95 GLN A O 1
ATOM 749 N N . ASN A 1 96 ? -5.161 9.395 6.462 1.00 88.25 96 ASN A N 1
ATOM 750 C CA . ASN A 1 96 ? -5.442 9.535 5.031 1.00 88.25 96 ASN A CA 1
ATOM 751 C C . ASN A 1 96 ? -4.399 10.389 4.326 1.00 88.25 96 ASN A C 1
ATOM 753 O O . ASN A 1 96 ? -3.887 9.975 3.293 1.00 88.25 96 ASN A O 1
ATOM 757 N N . VAL A 1 97 ? -4.080 11.550 4.900 1.00 92.88 97 VAL A N 1
ATOM 758 C CA . VAL A 1 97 ? -3.067 12.456 4.351 1.00 92.88 97 VAL A CA 1
ATOM 759 C C . VAL A 1 97 ? -1.726 11.736 4.263 1.00 92.88 97 VAL A C 1
ATOM 761 O O . VAL A 1 97 ? -1.119 11.712 3.199 1.00 92.88 97 VAL A O 1
ATOM 764 N N . LEU A 1 98 ? -1.307 11.063 5.337 1.00 93.75 98 LEU A N 1
ATOM 765 C CA . LEU A 1 98 ? -0.049 10.322 5.350 1.00 93.75 98 LEU A CA 1
ATOM 766 C C . LEU A 1 98 ? -0.047 9.162 4.344 1.00 93.75 98 LEU A C 1
ATOM 768 O O . LEU A 1 98 ? 0.925 9.013 3.618 1.00 93.75 98 LEU A O 1
ATOM 772 N N . ASN A 1 99 ? -1.126 8.377 4.226 1.00 93.69 99 ASN A N 1
ATOM 773 C CA . ASN A 1 99 ? -1.189 7.305 3.221 1.00 93.69 99 ASN A CA 1
ATOM 774 C C . ASN A 1 99 ? -1.076 7.855 1.791 1.00 93.69 99 ASN A C 1
ATOM 776 O O . ASN A 1 99 ? -0.345 7.288 0.985 1.00 93.69 99 ASN A O 1
ATOM 780 N N . ILE A 1 100 ? -1.758 8.965 1.486 1.00 94.06 100 ILE A N 1
ATOM 781 C CA . ILE A 1 100 ? -1.651 9.633 0.181 1.00 94.06 100 ILE A CA 1
ATOM 782 C C . ILE A 1 100 ? -0.210 10.091 -0.064 1.00 94.06 100 ILE A C 1
ATOM 784 O O . ILE A 1 100 ? 0.344 9.794 -1.118 1.00 94.06 100 ILE A O 1
ATOM 788 N N . LEU A 1 101 ? 0.414 10.755 0.913 1.00 94.38 101 LEU A N 1
ATOM 789 C CA . LEU A 1 101 ? 1.797 11.221 0.803 1.00 94.38 101 LEU A CA 1
ATOM 790 C C . LEU A 1 101 ? 2.780 10.067 0.586 1.00 94.38 101 LEU A C 1
ATOM 792 O O . LEU A 1 101 ? 3.639 10.176 -0.280 1.00 94.38 101 LEU A O 1
ATOM 796 N N . PHE A 1 102 ? 2.637 8.951 1.306 1.00 92.81 102 PHE A N 1
ATOM 797 C CA . PHE A 1 102 ? 3.486 7.772 1.112 1.00 92.81 102 PHE A CA 1
ATOM 798 C C . PHE A 1 102 ? 3.320 7.169 -0.285 1.00 92.81 102 PHE A C 1
ATOM 800 O O . PHE A 1 102 ? 4.320 6.848 -0.920 1.00 92.81 102 PHE A O 1
ATOM 807 N N . ILE A 1 103 ? 2.089 7.054 -0.795 1.00 94.19 103 ILE A N 1
ATOM 808 C CA . ILE A 1 103 ? 1.843 6.551 -2.156 1.00 94.19 103 ILE A CA 1
ATOM 809 C C . ILE A 1 103 ? 2.480 7.480 -3.198 1.00 94.19 103 ILE A C 1
ATOM 811 O O . ILE A 1 103 ? 3.183 7.002 -4.088 1.00 94.19 103 ILE A O 1
ATOM 815 N N . ILE A 1 104 ? 2.284 8.796 -3.066 1.00 94.44 104 ILE A N 1
ATOM 816 C CA . ILE A 1 104 ? 2.899 9.794 -3.953 1.00 94.44 104 ILE A CA 1
ATOM 817 C C . ILE A 1 104 ? 4.424 9.697 -3.885 1.00 94.44 104 ILE A C 1
ATOM 819 O O . ILE A 1 104 ? 5.071 9.691 -4.927 1.00 94.44 104 ILE A O 1
ATOM 823 N N . LEU A 1 105 ? 4.997 9.570 -2.685 1.00 93.75 105 LEU A N 1
ATOM 824 C CA . LEU A 1 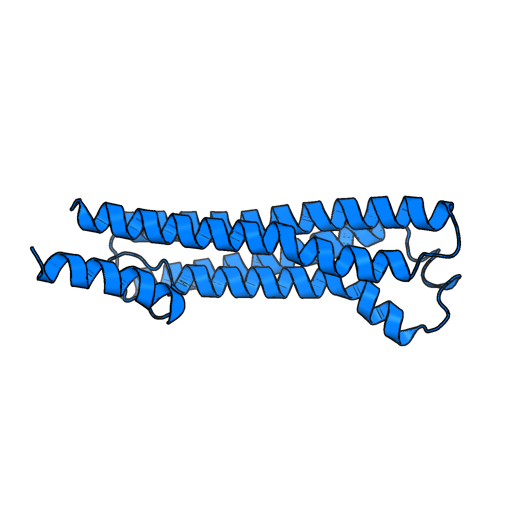105 ? 6.438 9.439 -2.496 1.00 93.75 105 LEU A CA 1
ATOM 825 C C . LEU A 1 105 ? 6.978 8.177 -3.175 1.00 93.75 105 LEU A C 1
ATOM 827 O O . LEU A 1 105 ? 7.997 8.254 -3.843 1.00 93.75 105 LEU A O 1
ATOM 831 N N . CYS A 1 106 ? 6.277 7.043 -3.081 1.00 91.69 106 CYS A N 1
ATOM 832 C CA . CYS A 1 106 ? 6.679 5.809 -3.761 1.00 91.69 106 CYS A CA 1
ATOM 833 C C . CYS A 1 106 ? 6.704 5.984 -5.282 1.00 91.69 106 CYS A C 1
ATOM 835 O O . CYS A 1 106 ? 7.688 5.631 -5.929 1.00 91.69 106 CYS A O 1
ATOM 837 N N . VAL A 1 107 ? 5.647 6.574 -5.849 1.00 92.12 107 VAL A N 1
ATOM 838 C CA . VAL A 1 107 ? 5.577 6.878 -7.286 1.00 92.12 107 VAL A CA 1
ATOM 839 C C . VAL A 1 107 ? 6.694 7.845 -7.686 1.00 92.12 107 VAL A C 1
ATOM 841 O O . VAL A 1 107 ? 7.398 7.595 -8.662 1.00 92.12 107 VAL A O 1
ATOM 844 N N . ALA A 1 108 ? 6.916 8.906 -6.907 1.00 89.50 108 ALA A N 1
ATOM 845 C CA . ALA A 1 108 ? 7.979 9.876 -7.144 1.00 89.50 108 ALA A CA 1
ATOM 846 C C . ALA A 1 108 ? 9.377 9.243 -7.058 1.00 89.50 108 ALA A C 1
ATOM 848 O O . ALA A 1 108 ? 10.222 9.547 -7.892 1.00 89.50 108 ALA A O 1
ATOM 849 N N . SER A 1 109 ? 9.622 8.325 -6.117 1.00 87.31 109 SER A N 1
ATOM 850 C CA . SER A 1 109 ? 10.882 7.579 -6.017 1.00 87.31 109 SER A CA 1
ATOM 851 C C . SER A 1 109 ? 11.118 6.686 -7.232 1.00 87.31 109 SER A C 1
ATOM 853 O O . SER A 1 109 ? 12.229 6.656 -7.755 1.00 87.31 109 SER A O 1
ATOM 855 N N . MET A 1 110 ? 10.082 5.998 -7.725 1.00 87.31 110 MET A N 1
ATOM 856 C CA . MET A 1 110 ? 10.184 5.217 -8.961 1.00 87.31 110 MET A CA 1
ATOM 857 C C . MET A 1 110 ? 10.486 6.126 -10.165 1.00 87.31 110 MET A C 1
ATOM 859 O O . MET A 1 110 ? 11.318 5.783 -11.003 1.00 87.31 110 MET A O 1
ATOM 863 N N . ILE A 1 111 ? 9.837 7.292 -10.267 1.00 84.12 111 ILE A N 1
ATOM 864 C CA . ILE A 1 111 ? 10.093 8.260 -11.348 1.00 84.12 111 ILE A CA 1
ATOM 865 C C . ILE A 1 111 ? 11.517 8.823 -11.242 1.00 84.12 111 ILE A C 1
ATOM 867 O O . ILE A 1 111 ? 12.236 8.856 -12.233 1.00 84.12 111 ILE A O 1
ATOM 871 N N . GLY A 1 112 ? 11.960 9.218 -10.047 1.00 79.25 112 GLY A N 1
ATOM 872 C CA . GLY A 1 112 ? 13.310 9.734 -9.816 1.00 79.25 112 GLY A CA 1
ATOM 873 C C . GLY A 1 112 ? 14.388 8.715 -10.177 1.00 79.25 112 GLY A C 1
ATOM 874 O O . GLY A 1 112 ? 15.364 9.054 -10.840 1.00 79.25 112 GLY A O 1
ATOM 875 N N . PHE A 1 113 ? 14.178 7.442 -9.835 1.00 74.25 113 PHE A N 1
ATOM 876 C CA . PHE A 1 113 ? 15.110 6.374 -10.194 1.00 74.25 113 PHE A CA 1
ATOM 877 C C . PHE A 1 113 ? 15.203 6.150 -11.713 1.00 74.25 113 PHE A C 1
ATOM 879 O O . PHE A 1 113 ? 16.276 5.836 -12.226 1.00 74.25 113 PHE A O 1
ATOM 886 N N . ARG A 1 114 ? 14.113 6.385 -12.459 1.00 71.00 114 ARG A N 1
ATOM 887 C CA . ARG A 1 114 ? 14.140 6.375 -13.930 1.00 71.00 114 ARG A CA 1
ATOM 888 C C . ARG A 1 114 ? 15.054 7.459 -14.512 1.00 71.00 114 ARG A C 1
ATOM 890 O O . ARG A 1 114 ? 15.649 7.212 -15.548 1.00 71.00 114 ARG A O 1
ATOM 897 N N . PHE A 1 115 ? 15.185 8.631 -13.891 1.00 64.88 115 PHE A N 1
ATOM 898 C CA . PHE A 1 115 ? 16.113 9.662 -14.383 1.00 64.88 115 PHE A CA 1
ATOM 899 C C . PHE A 1 115 ? 17.584 9.309 -14.123 1.00 64.88 115 PHE A C 1
ATOM 901 O O . PHE A 1 115 ? 18.452 9.704 -14.894 1.00 64.88 115 PHE A O 1
ATOM 908 N N . VAL A 1 116 ? 17.866 8.545 -13.062 1.00 61.22 116 VAL A N 1
ATOM 909 C CA . VAL A 1 116 ? 19.225 8.076 -12.734 1.00 61.22 116 VAL A CA 1
ATOM 910 C C . VAL A 1 116 ? 19.685 6.991 -13.709 1.00 61.22 116 VAL A C 1
ATOM 912 O O . VAL A 1 116 ? 20.827 7.001 -14.164 1.00 61.22 116 VAL A O 1
ATOM 915 N N . LEU A 1 117 ? 18.793 6.068 -14.069 1.00 59.34 117 LEU A N 1
ATOM 916 C CA . LEU A 1 117 ? 19.031 5.105 -15.139 1.00 59.34 117 LEU A CA 1
ATOM 917 C C . LEU A 1 117 ? 18.637 5.741 -16.473 1.00 59.34 117 LEU A C 1
ATOM 919 O O . LEU A 1 117 ? 17.491 5.587 -16.868 1.00 59.34 117 LEU A O 1
ATOM 923 N N . SER A 1 118 ? 19.551 6.459 -17.138 1.00 50.56 118 SER A N 1
ATOM 924 C CA . SER A 1 118 ? 19.372 7.108 -18.457 1.00 50.56 118 SER A CA 1
ATOM 925 C C . SER A 1 118 ? 18.640 6.222 -19.488 1.00 50.56 118 SER A C 1
ATOM 927 O O . SER A 1 118 ? 19.242 5.568 -20.332 1.00 50.56 118 SER A O 1
ATOM 929 N N . ALA A 1 119 ? 17.310 6.180 -19.406 1.00 45.88 119 ALA A N 1
ATOM 930 C CA . ALA A 1 119 ? 16.444 5.383 -20.267 1.00 45.88 119 ALA A CA 1
ATOM 931 C C . ALA A 1 119 ? 15.966 6.204 -21.472 1.00 45.88 119 ALA A C 1
ATOM 933 O O . ALA A 1 119 ? 15.528 5.641 -22.473 1.00 45.88 119 ALA A O 1
ATOM 934 N N . GLU A 1 120 ? 16.079 7.537 -21.410 1.00 43.41 120 GLU A N 1
ATOM 935 C CA . GLU A 1 120 ? 15.732 8.436 -22.520 1.00 43.41 120 GLU A CA 1
ATOM 936 C C . GLU A 1 120 ? 16.616 8.226 -23.755 1.00 43.41 120 GLU A C 1
ATOM 938 O O . GLU A 1 120 ? 16.152 8.446 -24.869 1.00 43.41 120 GLU A O 1
ATOM 943 N N . THR A 1 121 ? 17.833 7.702 -23.592 1.00 48.91 121 THR A N 1
ATOM 944 C CA . THR A 1 121 ? 18.702 7.328 -24.720 1.00 48.91 121 THR A CA 1
ATOM 945 C C . THR A 1 121 ? 18.262 6.046 -25.446 1.00 48.91 121 THR A C 1
ATOM 947 O O . THR A 1 121 ? 18.701 5.825 -26.571 1.00 48.91 121 THR A O 1
ATOM 950 N N . TRP A 1 122 ? 17.366 5.231 -24.866 1.00 46.66 122 TRP A N 1
ATOM 951 C CA . TRP A 1 122 ? 17.016 3.897 -25.396 1.00 46.66 122 TRP A CA 1
ATOM 952 C C . TRP A 1 122 ? 15.522 3.699 -25.690 1.00 46.66 122 TRP A C 1
ATOM 954 O O . TRP A 1 122 ? 15.160 2.936 -26.583 1.00 46.66 122 TRP A O 1
ATOM 964 N N . ILE A 1 123 ? 14.634 4.430 -25.001 1.00 45.16 123 ILE A N 1
ATOM 965 C CA . ILE A 1 123 ? 13.182 4.420 -25.273 1.00 45.16 123 ILE A CA 1
ATOM 966 C C . ILE A 1 123 ? 12.874 4.968 -26.683 1.00 45.16 123 ILE A C 1
ATOM 968 O O . ILE A 1 123 ? 11.854 4.615 -27.272 1.00 45.16 123 ILE A O 1
ATOM 972 N N . GLY A 1 124 ? 13.754 5.810 -27.240 1.00 40.41 124 GLY A N 1
ATOM 973 C CA . GLY A 1 124 ? 13.598 6.400 -28.573 1.00 40.41 124 GLY A CA 1
ATOM 974 C C . GLY A 1 124 ? 14.148 5.570 -29.738 1.00 40.41 124 GLY A C 1
ATOM 975 O O . GLY A 1 124 ? 13.802 5.861 -30.878 1.00 40.41 124 GLY A O 1
ATOM 976 N N . THR A 1 125 ? 14.986 4.558 -29.490 1.00 44.53 125 THR A N 1
ATOM 977 C CA . THR A 1 125 ? 15.788 3.905 -30.544 1.00 44.53 125 THR A CA 1
ATOM 978 C C . THR A 1 125 ? 15.363 2.480 -30.899 1.00 44.53 125 THR A C 1
ATOM 980 O O . THR A 1 125 ? 15.730 2.022 -31.975 1.00 44.53 125 THR A O 1
ATOM 983 N N . MET A 1 126 ? 14.572 1.780 -30.073 1.00 48.44 126 MET A N 1
ATOM 984 C CA . MET A 1 126 ? 14.331 0.333 -30.273 1.00 48.44 126 MET A CA 1
ATOM 985 C C . MET A 1 126 ? 12.876 -0.141 -30.248 1.00 48.44 126 MET A C 1
ATOM 987 O O . MET A 1 126 ? 12.625 -1.344 -30.277 1.00 48.44 126 MET A O 1
ATOM 991 N N . ILE A 1 127 ? 11.901 0.765 -30.199 1.00 51.34 127 ILE A N 1
ATOM 992 C CA . ILE A 1 127 ? 10.513 0.377 -29.947 1.00 51.34 127 ILE A CA 1
ATOM 993 C C . ILE A 1 127 ? 9.642 0.549 -31.209 1.00 51.34 127 ILE A C 1
ATOM 995 O O . ILE A 1 127 ? 9.422 1.679 -31.646 1.00 51.34 127 ILE A O 1
ATOM 999 N N . PRO A 1 128 ? 9.068 -0.535 -31.771 1.00 51.38 128 PRO A N 1
ATOM 1000 C CA . PRO A 1 128 ? 8.325 -0.496 -33.036 1.00 51.38 128 PRO A CA 1
ATOM 1001 C C . PRO A 1 128 ? 6.919 0.137 -32.951 1.00 51.38 128 PRO A C 1
ATOM 1003 O O . PRO A 1 128 ? 6.312 0.398 -33.990 1.00 51.38 128 PRO A O 1
ATOM 1006 N N . ARG A 1 129 ? 6.372 0.400 -31.749 1.00 59.72 129 ARG A N 1
ATOM 1007 C CA . ARG A 1 129 ? 5.072 1.080 -31.542 1.00 59.72 129 ARG A CA 1
ATOM 1008 C C . ARG A 1 129 ? 5.106 2.033 -30.341 1.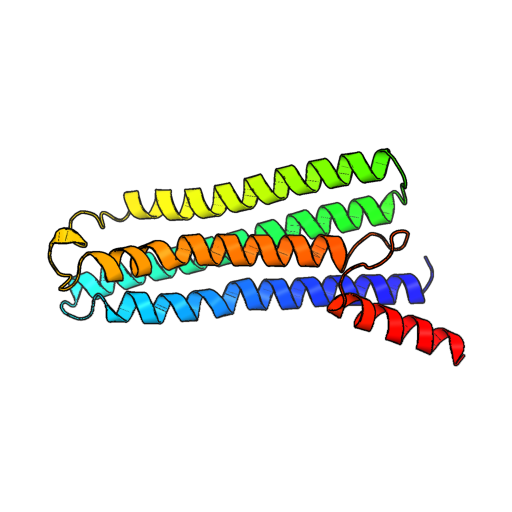00 59.72 129 ARG A C 1
ATOM 1010 O O . ARG A 1 129 ? 4.846 1.627 -29.211 1.00 59.72 129 ARG A O 1
ATOM 1017 N N . ALA A 1 130 ? 5.370 3.313 -30.600 1.00 58.97 130 ALA A N 1
ATOM 1018 C CA . ALA A 1 130 ? 5.615 4.335 -29.576 1.00 58.97 130 ALA A CA 1
ATOM 1019 C C . ALA A 1 130 ? 4.511 4.484 -28.503 1.00 58.97 130 ALA A C 1
ATOM 1021 O O . ALA A 1 130 ? 4.825 4.813 -27.359 1.00 58.97 130 ALA A O 1
ATOM 1022 N N . ASP A 1 131 ? 3.239 4.233 -28.826 1.00 63.97 131 ASP A N 1
ATOM 1023 C CA . ASP A 1 131 ? 2.127 4.469 -27.891 1.00 63.97 131 ASP A CA 1
ATOM 1024 C C . ASP A 1 131 ? 1.913 3.325 -26.886 1.00 63.97 131 ASP A C 1
ATOM 1026 O O . ASP A 1 131 ? 1.792 3.571 -25.684 1.00 63.97 131 ASP A O 1
ATOM 1030 N N . THR A 1 132 ? 1.926 2.066 -27.336 1.00 62.41 132 THR A N 1
ATOM 1031 C CA . THR A 1 132 ? 1.782 0.886 -26.457 1.00 62.41 132 THR A CA 1
ATOM 1032 C C . THR A 1 132 ? 2.923 0.787 -25.454 1.00 62.41 132 THR A C 1
ATOM 1034 O O . THR A 1 132 ? 2.704 0.521 -24.272 1.00 62.41 132 THR A O 1
ATOM 1037 N N . SER A 1 133 ? 4.141 1.075 -25.893 1.00 62.25 133 SER A N 1
ATOM 1038 C CA . SER A 1 133 ? 5.316 0.911 -25.046 1.00 62.25 133 SER A CA 1
ATOM 1039 C C . SER A 1 133 ? 5.472 2.053 -24.048 1.00 62.25 133 SER A C 1
ATOM 1041 O O . SER A 1 133 ? 5.991 1.837 -22.955 1.00 62.25 133 SER A O 1
ATOM 1043 N N . ARG A 1 134 ? 4.918 3.245 -24.330 1.00 67.00 134 ARG A N 1
ATOM 1044 C CA . ARG A 1 134 ? 4.732 4.276 -23.296 1.00 67.00 134 ARG A CA 1
ATOM 1045 C C . ARG A 1 134 ? 3.868 3.730 -22.161 1.00 67.00 134 ARG A C 1
ATOM 1047 O O . ARG A 1 134 ? 4.287 3.798 -21.011 1.00 67.00 134 ARG A O 1
ATOM 1054 N N . VAL A 1 135 ? 2.708 3.143 -22.459 1.00 66.56 135 VAL A N 1
ATOM 1055 C CA . VAL A 1 135 ? 1.812 2.588 -21.424 1.00 66.56 135 VAL A CA 1
ATOM 1056 C C . VAL A 1 135 ? 2.509 1.503 -20.596 1.00 66.56 135 VAL A C 1
ATOM 1058 O O . VAL A 1 135 ? 2.410 1.522 -19.370 1.00 66.56 135 VAL A O 1
ATOM 1061 N N . ILE A 1 136 ? 3.262 0.609 -21.240 1.00 70.31 136 ILE A N 1
ATOM 1062 C CA . ILE A 1 136 ? 4.001 -0.473 -20.569 1.00 70.31 136 ILE A CA 1
ATOM 1063 C C . ILE A 1 136 ? 5.098 0.083 -19.649 1.00 70.31 136 ILE A C 1
ATOM 1065 O O . ILE A 1 136 ? 5.201 -0.332 -18.495 1.00 70.31 136 ILE A O 1
ATOM 1069 N N . VAL A 1 137 ? 5.862 1.080 -20.103 1.00 71.50 137 VAL A N 1
ATOM 1070 C CA . VAL A 1 137 ? 6.898 1.738 -19.287 1.00 71.50 137 VAL A CA 1
ATOM 1071 C C . VAL A 1 137 ? 6.291 2.477 -18.091 1.00 71.50 137 VAL A C 1
ATOM 1073 O O . VAL A 1 137 ? 6.919 2.550 -17.035 1.00 71.50 137 VAL A O 1
ATOM 1076 N N . TRP A 1 138 ? 5.063 2.995 -18.216 1.00 78.50 138 TRP A N 1
ATOM 1077 C CA . TRP A 1 138 ? 4.369 3.646 -17.104 1.00 78.50 138 TRP A CA 1
ATOM 1078 C C . TRP A 1 138 ? 3.628 2.675 -16.159 1.00 78.50 138 TRP A C 1
ATOM 1080 O O . TRP A 1 138 ? 3.243 3.064 -15.051 1.00 78.50 138 TRP A O 1
ATOM 1090 N N . ALA A 1 139 ? 3.450 1.408 -16.544 1.00 80.50 139 ALA A N 1
ATOM 1091 C CA . ALA A 1 139 ? 2.690 0.425 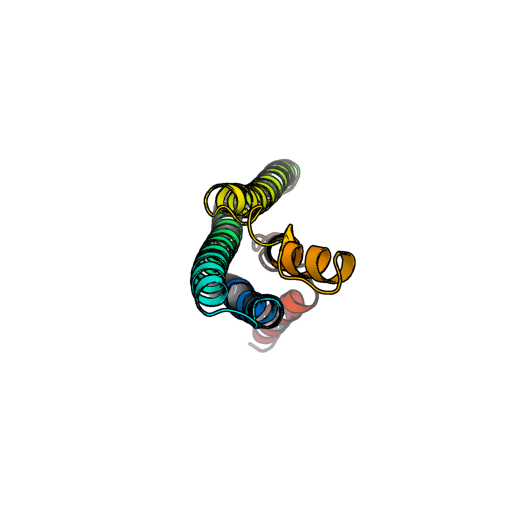-15.772 1.00 80.50 139 ALA A CA 1
ATOM 1092 C C . ALA A 1 139 ? 3.157 0.264 -14.308 1.00 80.50 139 ALA A C 1
ATOM 1094 O O . ALA A 1 139 ? 2.295 0.269 -13.424 1.00 80.50 139 ALA A O 1
ATOM 1095 N N . PRO A 1 140 ? 4.468 0.202 -13.986 1.00 83.44 140 PRO A N 1
ATOM 1096 C CA . PRO A 1 140 ? 4.923 0.032 -12.604 1.00 83.44 140 PRO A CA 1
ATOM 1097 C C . PRO A 1 140 ? 4.429 1.136 -11.656 1.00 83.44 140 PRO A C 1
ATOM 1099 O O . PRO A 1 140 ? 4.064 0.847 -10.513 1.00 83.44 140 PRO A O 1
ATOM 1102 N N . TYR A 1 141 ? 4.352 2.384 -12.136 1.00 87.25 141 TYR A N 1
ATOM 1103 C CA . TYR A 1 141 ? 3.909 3.538 -11.346 1.00 87.25 141 TYR A CA 1
ATOM 1104 C C . TYR A 1 141 ? 2.417 3.457 -11.008 1.00 87.25 141 TYR A C 1
ATOM 1106 O O . TYR A 1 141 ? 2.012 3.688 -9.868 1.00 87.25 141 TYR A O 1
ATOM 1114 N N . TYR A 1 142 ? 1.588 3.092 -11.989 1.00 87.88 142 TYR A N 1
ATOM 1115 C CA . TYR A 1 142 ? 0.154 2.916 -11.763 1.00 87.88 142 TYR A CA 1
ATOM 1116 C C . TYR A 1 142 ? -0.118 1.721 -10.854 1.00 87.88 142 TYR A C 1
ATOM 1118 O O . TYR A 1 142 ? -0.942 1.808 -9.944 1.00 87.88 142 TYR A O 1
ATOM 1126 N N . ILE A 1 143 ? 0.607 0.621 -11.059 1.00 90.25 143 ILE A N 1
ATOM 1127 C CA . ILE A 1 143 ? 0.430 -0.607 -10.291 1.00 90.25 143 ILE A CA 1
ATOM 1128 C C . ILE A 1 143 ? 0.782 -0.378 -8.816 1.00 90.25 143 ILE A C 1
ATOM 1130 O O . ILE A 1 143 ? -0.016 -0.753 -7.956 1.00 90.25 143 ILE A O 1
ATOM 1134 N N . VAL A 1 144 ? 1.901 0.288 -8.490 1.00 91.75 144 VAL A N 1
ATOM 1135 C CA . VAL A 1 144 ? 2.228 0.592 -7.082 1.00 91.75 144 VAL A CA 1
ATOM 1136 C C . VAL A 1 144 ? 1.187 1.516 -6.444 1.00 91.75 144 VAL A C 1
ATOM 1138 O O . VAL A 1 144 ? 0.787 1.294 -5.300 1.00 91.75 144 VAL A O 1
ATOM 1141 N N . ALA A 1 145 ? 0.685 2.507 -7.188 1.00 92.50 145 ALA A N 1
ATOM 1142 C CA . ALA A 1 145 ? -0.310 3.445 -6.683 1.00 92.50 145 ALA A CA 1
ATOM 1143 C C . ALA A 1 145 ? -1.642 2.747 -6.374 1.00 92.50 145 ALA A C 1
ATOM 1145 O O . ALA A 1 145 ? -2.211 2.937 -5.296 1.00 92.50 145 ALA A O 1
ATOM 1146 N N . LEU A 1 146 ? -2.111 1.893 -7.288 1.00 94.00 146 LEU A N 1
ATOM 1147 C CA . LEU A 1 146 ? -3.328 1.102 -7.114 1.00 94.00 146 LEU A CA 1
ATOM 1148 C C . LEU A 1 146 ? -3.192 0.097 -5.965 1.00 94.00 146 LEU A C 1
ATOM 1150 O O . LEU A 1 146 ? -4.108 -0.018 -5.149 1.00 94.00 146 LEU A O 1
ATOM 1154 N N . CYS A 1 147 ? -2.049 -0.584 -5.853 1.00 94.31 147 CYS A N 1
ATOM 1155 C CA . CYS A 1 147 ? -1.784 -1.529 -4.768 1.00 94.31 147 CYS A CA 1
ATOM 1156 C C . CYS A 1 147 ? -1.743 -0.824 -3.406 1.00 94.31 147 CYS A C 1
ATOM 1158 O O . CYS A 1 147 ? -2.418 -1.254 -2.469 1.00 94.31 147 CYS A O 1
ATOM 1160 N N . GLY A 1 148 ? -1.024 0.298 -3.303 1.00 93.75 148 GLY A N 1
ATOM 1161 C CA . GLY A 1 148 ? -0.978 1.114 -2.091 1.00 93.75 148 GLY A CA 1
ATOM 1162 C C . GLY A 1 148 ? -2.357 1.651 -1.700 1.00 93.75 148 GLY A C 1
ATOM 1163 O O . GLY A 1 148 ? -2.752 1.565 -0.536 1.00 93.75 148 GLY A O 1
ATOM 1164 N N . TRP A 1 149 ? -3.137 2.131 -2.674 1.00 93.94 149 TRP A N 1
ATOM 1165 C CA . TRP A 1 149 ? -4.510 2.588 -2.454 1.00 93.94 149 TRP A CA 1
ATOM 1166 C C . TRP A 1 149 ? -5.422 1.467 -1.951 1.00 93.94 149 TRP A C 1
ATOM 1168 O O . TRP A 1 149 ? -6.148 1.648 -0.968 1.00 93.94 149 TRP A O 1
ATOM 1178 N N . PHE A 1 150 ? -5.380 0.301 -2.599 1.00 91.81 150 PHE A N 1
ATOM 1179 C CA . PHE A 1 150 ? -6.178 -0.857 -2.210 1.00 91.81 150 PHE A CA 1
ATOM 1180 C C . PHE A 1 150 ? -5.818 -1.328 -0.800 1.00 91.81 150 PHE A C 1
ATOM 1182 O O . PHE A 1 150 ? -6.709 -1.492 0.036 1.00 91.81 150 PHE A O 1
ATOM 1189 N N . LEU A 1 151 ? -4.522 -1.461 -0.498 1.00 92.12 151 LEU A N 1
ATOM 1190 C CA . LEU A 1 151 ? -4.036 -1.839 0.825 1.00 92.12 151 LEU A CA 1
ATOM 11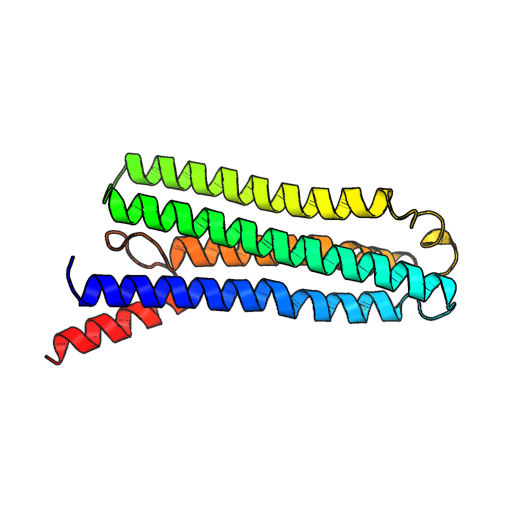91 C C . LEU A 1 151 ? -4.475 -0.842 1.898 1.00 92.12 151 LEU A C 1
ATOM 1193 O O . LEU A 1 151 ? -4.992 -1.247 2.936 1.00 92.12 151 LEU A O 1
ATOM 1197 N N . TRP A 1 152 ? -4.328 0.461 1.651 1.00 91.12 152 TRP A N 1
ATOM 1198 C CA . TRP A 1 152 ? -4.781 1.503 2.573 1.00 91.12 152 TRP A CA 1
ATOM 1199 C C . TRP A 1 152 ? -6.288 1.400 2.848 1.00 91.12 152 TRP A C 1
ATOM 1201 O O . TRP A 1 152 ? -6.722 1.424 4.007 1.00 91.12 152 TRP A O 1
ATOM 1211 N N . ARG A 1 153 ? -7.106 1.254 1.797 1.00 87.94 153 ARG A N 1
ATOM 1212 C CA . ARG A 1 153 ? -8.562 1.102 1.926 1.00 87.94 153 ARG A CA 1
ATOM 1213 C C . ARG A 1 153 ? -8.931 -0.172 2.670 1.00 87.94 153 ARG A C 1
ATOM 1215 O O . ARG A 1 153 ? -9.831 -0.124 3.509 1.00 87.94 153 ARG A O 1
ATOM 1222 N N . PHE A 1 154 ? -8.237 -1.274 2.411 1.00 86.19 154 PHE A N 1
ATOM 1223 C CA . PHE A 1 154 ? -8.434 -2.510 3.147 1.00 86.19 154 PHE A CA 1
ATOM 1224 C C . PHE A 1 154 ? -8.069 -2.312 4.618 1.00 86.19 154 PHE A C 1
ATOM 1226 O O . PHE A 1 154 ? -8.930 -2.472 5.472 1.00 86.19 154 PHE A O 1
ATOM 1233 N N . CYS A 1 155 ? -6.859 -1.853 4.936 1.00 84.56 155 CYS A N 1
ATOM 1234 C CA . CYS A 1 155 ? -6.396 -1.646 6.308 1.00 84.56 155 CYS A CA 1
ATOM 1235 C C . CYS A 1 155 ? -7.341 -0.762 7.135 1.00 84.56 155 CYS A C 1
ATOM 1237 O O . CYS A 1 155 ? -7.700 -1.137 8.250 1.00 84.56 155 CYS A O 1
ATOM 1239 N N . ARG A 1 156 ? -7.815 0.369 6.591 1.00 77.19 156 ARG A N 1
ATOM 1240 C CA . ARG A 1 156 ? -8.749 1.247 7.320 1.00 77.19 156 ARG A CA 1
ATOM 1241 C C . ARG A 1 156 ? -10.094 0.602 7.623 1.00 77.19 156 ARG A C 1
ATOM 1243 O O . ARG A 1 156 ? -10.664 0.853 8.680 1.00 77.19 156 ARG A O 1
ATOM 1250 N N . ASN A 1 157 ? -10.618 -0.181 6.692 1.00 70.25 157 ASN A N 1
ATOM 1251 C CA . ASN A 1 157 ? -11.972 -0.705 6.800 1.00 70.25 157 ASN A CA 1
ATOM 1252 C C . ASN A 1 157 ? -12.041 -2.133 7.366 1.00 70.25 157 ASN A C 1
ATOM 1254 O O . ASN A 1 157 ? -13.092 -2.543 7.862 1.00 70.25 157 ASN A O 1
ATOM 1258 N N . ALA A 1 158 ? -10.941 -2.882 7.276 1.00 60.12 158 ALA A N 1
ATOM 1259 C CA . ALA A 1 158 ? -10.778 -4.258 7.734 1.00 60.12 158 ALA A CA 1
ATOM 1260 C C . ALA A 1 158 ? -10.145 -4.353 9.123 1.00 60.12 158 ALA A C 1
ATOM 1262 O O . ALA A 1 158 ? -10.517 -5.215 9.920 1.00 60.12 158 ALA A O 1
ATOM 1263 N N . ALA A 1 159 ? -9.222 -3.441 9.427 1.00 56.94 159 ALA A N 1
ATOM 1264 C CA . ALA A 1 159 ? -8.572 -3.325 10.721 1.00 56.94 159 ALA A CA 1
ATOM 1265 C C . ALA A 1 159 ? -8.871 -1.971 11.393 1.00 56.94 159 ALA A C 1
ATOM 1267 O O . ALA A 1 159 ? -7.942 -1.275 11.796 1.00 56.94 159 ALA A O 1
ATOM 1268 N N . PRO A 1 160 ? -10.140 -1.546 11.555 1.00 57.28 160 PRO A N 1
ATOM 1269 C CA . PRO A 1 160 ? -10.428 -0.451 12.468 1.00 57.28 160 PRO A CA 1
ATOM 1270 C C . PRO A 1 160 ? -10.181 -0.920 13.915 1.00 57.28 160 PRO A C 1
ATOM 1272 O O . PRO A 1 160 ? -10.135 -2.125 14.197 1.00 57.28 160 PRO A O 1
ATOM 1275 N N . ALA A 1 161 ? -10.012 0.019 14.852 1.00 55.75 161 ALA A N 1
ATOM 1276 C CA . ALA A 1 161 ? -9.968 -0.305 16.281 1.00 55.75 161 ALA A CA 1
ATOM 1277 C C . ALA A 1 161 ? -11.190 -1.160 16.676 1.00 55.75 161 ALA A C 1
ATOM 1279 O O . ALA A 1 161 ? -12.239 -1.072 16.045 1.00 55.75 161 ALA A O 1
ATOM 1280 N N . THR A 1 162 ? -11.077 -2.001 17.704 1.00 53.47 162 THR A N 1
ATOM 1281 C CA . THR A 1 162 ? -12.138 -2.938 18.144 1.00 53.47 162 THR A CA 1
ATOM 1282 C C . THR A 1 162 ? -13.452 -2.250 18.489 1.00 53.47 162 THR A C 1
ATOM 1284 O O . THR A 1 162 ? -14.497 -2.890 18.431 1.00 53.47 162 THR A O 1
ATOM 1287 N N . ASN A 1 163 ? -13.390 -0.953 18.778 1.00 51.59 163 ASN A N 1
ATOM 1288 C CA . ASN A 1 163 ? -14.521 -0.102 19.134 1.00 51.59 163 ASN A CA 1
ATOM 1289 C C . ASN A 1 163 ? -15.240 0.459 17.892 1.00 51.59 163 ASN A C 1
ATOM 1291 O O . ASN A 1 163 ? -16.268 1.115 18.017 1.00 51.59 163 ASN A O 1
ATOM 1295 N N . SER A 1 164 ? -14.700 0.212 16.696 1.00 55.16 164 SER A N 1
ATOM 1296 C CA . SER A 1 164 ? -15.225 0.691 15.424 1.00 55.16 164 SER A CA 1
ATOM 1297 C C . SER A 1 164 ? -15.674 -0.485 14.549 1.00 55.16 164 SER A C 1
ATOM 1299 O O . SER A 1 164 ? -14.956 -1.485 14.430 1.00 55.16 164 SER A O 1
ATOM 1301 N N . PRO A 1 165 ? -16.853 -0.387 13.914 1.00 52.56 165 PRO A N 1
ATOM 1302 C CA . PRO A 1 165 ? -17.398 -1.471 13.110 1.00 52.56 165 PRO A CA 1
ATOM 1303 C C . PRO A 1 165 ? -16.549 -1.729 11.860 1.00 52.56 165 PRO A C 1
ATOM 1305 O O . PRO A 1 165 ? -16.128 -0.803 11.167 1.00 52.56 165 PRO A O 1
ATOM 1308 N N . VAL A 1 166 ? -16.329 -3.010 11.550 1.00 61.56 166 VAL A N 1
ATOM 1309 C CA . VAL A 1 166 ? -15.677 -3.449 10.309 1.00 61.56 166 VAL A CA 1
ATOM 1310 C C . VAL A 1 166 ? -16.633 -3.220 9.141 1.00 61.56 166 VAL A C 1
ATOM 1312 O O . VAL A 1 166 ? -17.715 -3.809 9.063 1.00 61.56 166 VAL A O 1
ATOM 1315 N N . THR A 1 167 ? -16.252 -2.355 8.208 1.00 60.06 167 THR A N 1
ATOM 1316 C CA . THR A 1 167 ? -17.127 -1.951 7.099 1.00 60.06 167 THR A CA 1
ATOM 1317 C C . THR A 1 167 ? -16.887 -2.761 5.830 1.00 60.06 167 THR A C 1
ATOM 1319 O O . THR A 1 167 ? -17.809 -2.879 5.027 1.00 60.06 167 THR A O 1
ATOM 1322 N N . TRP A 1 168 ? -15.710 -3.372 5.663 1.00 62.81 168 TRP A N 1
ATOM 1323 C CA . TRP A 1 168 ? -15.373 -4.122 4.449 1.00 62.81 168 TRP A CA 1
ATOM 1324 C C . TRP A 1 168 ? -15.929 -5.552 4.434 1.00 62.81 168 TRP A C 1
ATOM 1326 O O . TRP A 1 168 ? -15.697 -6.282 5.397 1.00 62.81 168 TRP A O 1
ATOM 1336 N N . PRO A 1 169 ? -16.594 -6.003 3.348 1.00 65.38 169 PRO A N 1
ATOM 1337 C CA . PRO A 1 169 ? -17.235 -7.322 3.285 1.00 65.38 169 PRO A CA 1
ATOM 1338 C C . PRO A 1 169 ? -16.296 -8.499 3.583 1.00 65.38 169 PRO A C 1
ATOM 1340 O O . PRO A 1 169 ? -16.629 -9.357 4.398 1.00 65.38 169 PRO A O 1
ATOM 1343 N N . ILE A 1 170 ? -15.097 -8.498 2.989 1.00 65.06 170 ILE A N 1
ATOM 1344 C CA . ILE A 1 170 ? -14.082 -9.551 3.179 1.00 65.06 170 ILE A CA 1
ATOM 1345 C C . ILE A 1 170 ? -13.662 -9.629 4.653 1.00 65.06 170 ILE A C 1
ATOM 1347 O O . ILE A 1 170 ? -13.607 -10.697 5.255 1.00 65.06 170 ILE A O 1
ATOM 1351 N N . ALA A 1 171 ? -13.436 -8.475 5.274 1.00 61.50 171 ALA A N 1
ATOM 1352 C CA . ALA A 1 171 ? -13.019 -8.397 6.666 1.00 61.50 171 ALA A CA 1
ATOM 1353 C C . ALA A 1 171 ? -14.158 -8.660 7.659 1.00 61.50 171 ALA A C 1
ATOM 1355 O O . ALA A 1 171 ? -13.926 -9.181 8.750 1.00 61.50 171 ALA A O 1
ATOM 1356 N N . ARG A 1 172 ? -15.408 -8.356 7.286 1.00 65.94 172 ARG A N 1
ATOM 1357 C CA . ARG A 1 172 ? -16.588 -8.727 8.077 1.00 65.94 172 ARG A CA 1
ATOM 1358 C C . ARG A 1 172 ? -16.696 -10.236 8.229 1.00 65.94 172 ARG A C 1
ATOM 1360 O O . ARG A 1 172 ? -17.132 -10.685 9.281 1.00 65.94 172 ARG A O 1
ATOM 1367 N N . TRP A 1 173 ? -16.305 -11.016 7.221 1.00 64.56 173 TRP A N 1
ATOM 1368 C CA . TRP A 1 173 ? -16.321 -12.477 7.316 1.00 64.56 173 TRP A CA 1
ATOM 1369 C C . TRP A 1 173 ? -15.378 -12.991 8.416 1.00 64.56 173 TRP A C 1
ATOM 1371 O O . TRP A 1 173 ? -15.773 -13.842 9.214 1.00 64.56 173 TRP A O 1
ATOM 1381 N N . ILE A 1 174 ? -14.191 -12.383 8.537 1.00 65.50 174 ILE A N 1
ATOM 1382 C CA . ILE A 1 174 ? -13.213 -12.660 9.604 1.00 65.50 174 ILE A CA 1
ATOM 1383 C C . ILE A 1 174 ? -13.845 -12.415 10.985 1.00 65.50 174 ILE A C 1
ATOM 1385 O O . ILE A 1 174 ? -13.754 -13.252 11.880 1.00 65.50 174 ILE A O 1
ATOM 1389 N N . ASP A 1 175 ? -14.550 -11.294 11.146 1.00 62.16 175 ASP A N 1
ATOM 1390 C CA . ASP A 1 175 ? -15.166 -10.887 12.414 1.00 62.16 175 ASP A CA 1
ATOM 1391 C C . ASP A 1 175 ? -16.445 -11.678 12.768 1.00 62.16 175 ASP A C 1
ATOM 1393 O O . ASP A 1 175 ? -16.668 -12.019 13.934 1.00 62.16 175 ASP A O 1
ATOM 1397 N N . LYS A 1 176 ? -17.282 -11.993 11.769 1.00 59.50 176 LYS A N 1
ATOM 1398 C CA . LYS A 1 176 ? -18.582 -12.677 11.922 1.00 59.50 176 LYS A CA 1
ATOM 1399 C C . LYS A 1 176 ? -18.419 -14.134 12.353 1.00 59.50 176 LYS A C 1
ATOM 1401 O O . LYS A 1 176 ? -19.220 -14.639 13.138 1.00 59.50 176 LYS A O 1
ATOM 1406 N N . ASN A 1 177 ? -17.370 -14.805 11.876 1.00 57.06 177 ASN A N 1
ATOM 1407 C CA . ASN A 1 177 ? -17.045 -16.168 12.299 1.00 57.06 177 ASN A CA 1
ATOM 1408 C C . ASN A 1 177 ? -16.609 -16.217 13.772 1.00 57.06 177 ASN A C 1
ATOM 1410 O O . ASN A 1 177 ? -16.970 -17.150 14.486 1.00 57.06 177 ASN A O 1
ATOM 1414 N N . MET A 1 178 ? -15.912 -15.186 14.256 1.00 55.38 178 MET A N 1
ATOM 1415 C CA . MET A 1 178 ? -15.473 -15.109 15.653 1.00 55.38 178 MET A CA 1
ATOM 1416 C C . MET A 1 178 ? -16.612 -14.746 16.618 1.00 55.38 178 MET A C 1
ATOM 1418 O O . MET A 1 178 ? -16.728 -15.371 17.665 1.00 55.38 178 MET A O 1
ATOM 1422 N N . THR A 1 179 ? -17.518 -13.836 16.240 1.00 52.59 179 THR A N 1
ATOM 1423 C CA . THR A 1 179 ? -18.735 -13.538 17.036 1.00 52.59 179 THR A CA 1
ATOM 1424 C C . THR A 1 179 ? -19.730 -14.706 17.063 1.00 52.59 179 THR A C 1
ATOM 1426 O O . THR A 1 179 ? -20.446 -14.898 18.043 1.00 52.59 179 THR A O 1
ATOM 1429 N N . ARG A 1 180 ? -19.784 -15.536 16.010 1.00 49.34 180 ARG A N 1
ATOM 1430 C CA . ARG A 1 180 ? -20.566 -16.788 16.017 1.00 49.34 180 ARG A CA 1
ATOM 1431 C C . ARG A 1 180 ? -19.969 -17.865 16.923 1.00 49.34 180 ARG A C 1
ATOM 1433 O O . ARG A 1 180 ? -20.735 -18.644 17.480 1.00 49.34 180 ARG A O 1
ATOM 1440 N N . ALA A 1 181 ? -18.644 -17.918 17.062 1.00 42.25 181 ALA A N 1
ATOM 1441 C CA . ALA A 1 181 ? -17.981 -18.850 17.973 1.00 42.25 181 ALA A CA 1
ATOM 1442 C C . ALA A 1 181 ? -18.282 -18.526 19.450 1.00 42.25 181 ALA A C 1
ATOM 1444 O O . ALA A 1 181 ? -18.382 -19.443 20.256 1.00 42.25 181 ALA A O 1
ATOM 1445 N N . GLU A 1 182 ? -18.493 -17.246 19.779 1.00 43.72 182 GLU A N 1
ATOM 1446 C CA . GLU A 1 182 ? -18.951 -16.792 21.103 1.00 43.72 182 GLU A CA 1
ATOM 1447 C C . GLU A 1 182 ? -20.369 -17.259 21.440 1.00 43.72 182 GLU A C 1
ATOM 1449 O O . GLU A 1 182 ? -20.588 -17.745 22.534 1.00 43.72 182 GLU A O 1
ATOM 1454 N N . ARG A 1 183 ? -21.327 -17.181 20.506 1.00 42.88 183 ARG A N 1
ATOM 1455 C CA . ARG A 1 183 ? -22.723 -17.603 20.765 1.00 42.88 183 ARG A CA 1
ATOM 1456 C C . ARG A 1 183 ? -22.921 -19.115 20.919 1.00 42.88 183 ARG A C 1
ATOM 1458 O O . ARG A 1 183 ? -24.029 -19.545 21.214 1.00 42.88 183 ARG A O 1
ATOM 1465 N N . LYS A 1 184 ? -21.899 -19.915 20.615 1.00 45.44 184 LYS A N 1
ATOM 1466 C CA . LYS A 1 184 ? -21.935 -21.382 20.720 1.00 45.44 184 LYS A CA 1
ATOM 1467 C C . LYS A 1 184 ? -21.210 -21.913 21.966 1.00 45.44 184 LYS A C 1
ATOM 1469 O O . LYS A 1 184 ? -21.121 -23.129 22.109 1.00 45.44 184 LYS A O 1
ATOM 1474 N N . ARG A 1 185 ? -20.668 -21.033 22.811 1.00 41.28 185 ARG A N 1
ATOM 1475 C CA . ARG A 1 185 ? -20.176 -21.345 24.158 1.00 41.28 185 ARG A CA 1
ATOM 1476 C C . ARG A 1 185 ? -21.165 -20.817 25.182 1.00 41.28 185 ARG A C 1
ATOM 1478 O O . ARG A 1 185 ? -21.246 -21.461 26.243 1.00 41.28 185 ARG A O 1
#

Secondary structure (DSSP, 8-state):
--HHHHHHHHHHHHHHHHHHHHHHHHHHHHHHHHHHHHTTT-HHHHHHHHHHHHHHHHHHHHHHHHHHHHHHHHHHHHHHH---HHHHHHHHHHHHHHHHHHHHHHHHHHHHHHHHTT-HHHHTTS-S-HHHHHHHHHHHHHHHHHHHHHHHHHHHHHS--TTS---SHHHHHHHHHHHHHHTT-